Protein 6W40 (pdb70)

B-factor: mean 52.5, std 14.41, range [23.74, 114.79]

Radius of gyration: 18.13 Å; Cα contacts (8 Å, |Δi|>4): 468; chains: 2; bounding box: 36×57×41 Å

Nearest PDB structures (foldseek):
  6w40-assembly1_B  TM=1.009E+00  e=7.858E-23  synthetic construct
  6w3f-assembly2_B  TM=6.457E-01  e=1.496E-07  synthetic construct
  3hk4-assembly2_D  TM=7.860E-01  e=4.151E-06  Mesorhizobium loti
  2bng-assembly1_B  TM=7.488E-01  e=5.855E-06  Mycobacterium tuberculosis H37Rv
  2k54-assembly1_A  TM=7.647E-01  e=2.913E-05  Agrobacterium fabrum str. C58

Secondary structure (DSSP, 8-state):
-HHHHHHHHHHHHHHHHHTSS--GGGHHHHEEEEEEEEEEETTEEEEEESHHHHHHHHHHHHHHHTEEEEEEEEEEEETTEEEEEEEEEESSSSSTT--EEEEEEEEETTEEEEEEEEE-/-HHHHHHHHHHGGG-SSSTHHHHHHEEEEEEEEEEETTEEEEEESHHHHHHHHHHHHTT-EEEEEEEEEEEEETTEEEEEEEEEEEETTEEEEEEEEEEEEEETTEEEEEEEEE-

Structure (mmCIF, N/CA/C/O backbone):
data_6W40
#
_entry.id   6W40
#
_cell.length_a   37.532
_cell.length_b   73.742
_cell.length_c   86.063
_cell.angle_alpha   90.000
_cell.angle_beta   90.000
_cell.angle_gamma   90.000
#
_symmetry.space_group_name_H-M   'P 21 21 21'
#
loop_
_entity.id
_entity.type
_entity.pdbx_description
1 polymer 'DENOVO NTF2'
2 water water
#
loop_
_atom_site.group_PDB
_atom_site.id
_atom_site.type_symbol
_atom_site.label_atom_id
_atom_site.label_alt_id
_atom_site.label_comp_id
_atom_site.label_asym_id
_atom_site.label_entity_id
_atom_site.label_seq_id
_atom_site.pdbx_PDB_ins_code
_atom_site.Cartn_x
_atom_site.Cartn_y
_atom_site.Cartn_z
_atom_site.occupancy
_atom_site.B_iso_or_equiv
_atom_site.auth_seq_id
_atom_site.auth_comp_id
_atom_site.auth_asym_id
_atom_site.auth_atom_id
_atom_site.pdbx_PDB_model_num
ATOM 1 N N . GLY A 1 1 ? -31.39836 3.11312 -10.21512 1.000 61.69698 0 GLY A N 1
ATOM 2 C CA . GLY A 1 1 ? -32.39782 2.90082 -9.18554 1.000 66.94415 0 GLY A CA 1
ATOM 3 C C . GLY A 1 1 ? -32.12453 1.67605 -8.33849 1.000 64.84581 0 GLY A C 1
ATOM 4 O O . GLY A 1 1 ? -31.77211 1.78914 -7.16497 1.000 63.75543 0 GLY A O 1
ATOM 5 N N . ASP A 1 2 ? -32.29092 0.49607 -8.94097 0.750 65.49046 1 ASP A N 1
ATOM 6 C CA . ASP A 1 2 ? -32.05551 -0.75208 -8.22519 0.750 55.46694 1 ASP A CA 1
ATOM 7 C C . ASP A 1 2 ? -30.58306 -0.96663 -7.90321 0.750 58.65662 1 ASP A C 1
ATOM 8 O O . ASP A 1 2 ? -30.26819 -1.68635 -6.94948 0.750 55.76257 1 ASP A O 1
ATOM 13 N N . GLU A 1 3 ? -29.67840 -0.36067 -8.67347 1.000 60.81117 2 GLU A N 1
ATOM 14 C CA . GLU A 1 3 ? -28.25083 -0.56685 -8.45810 1.000 52.33492 2 GLU A CA 1
ATOM 15 C C . GLU A 1 3 ? -27.75724 0.17400 -7.22100 1.000 49.91770 2 GLU A C 1
ATOM 16 O O . GLU A 1 3 ? -27.12159 -0.42337 -6.34510 1.000 49.67098 2 GLU A O 1
ATOM 22 N N . GLU A 1 4 ? -28.03409 1.47823 -7.13411 1.000 60.02114 3 GLU A N 1
ATOM 23 C CA . GLU A 1 4 ? -27.53230 2.25678 -6.00622 1.000 53.88571 3 GLU A CA 1
ATOM 24 C C . GLU A 1 4 ? -28.14747 1.78583 -4.69585 1.000 44.72955 3 GLU A C 1
ATOM 25 O O . GLU A 1 4 ? -27.47308 1.76149 -3.66012 1.000 42.79349 3 GLU A O 1
ATOM 31 N N . GLU A 1 5 ? -29.42821 1.40885 -4.72195 1.000 54.15504 4 GLU A N 1
ATOM 32 C CA . GLU A 1 5 ? -30.07220 0.87335 -3.52640 1.000 48.17207 4 GLU A CA 1
ATOM 33 C C . GLU A 1 5 ? -29.33300 -0.35614 -3.01414 1.000 45.71441 4 GLU A C 1
ATOM 34 O O . GLU A 1 5 ? -29.05536 -0.47512 -1.81526 1.000 44.79258 4 GLU A O 1
ATOM 40 N N . LYS A 1 6 ? -28.99992 -1.28036 -3.91825 1.000 46.83184 5 LYS A N 1
ATOM 41 C CA . LYS A 1 6 ? -28.23181 -2.45993 -3.53432 1.000 49.59225 5 LYS A CA 1
ATOM 42 C C . LYS A 1 6 ? -26.88989 -2.07022 -2.92740 1.000 48.03696 5 LYS A C 1
ATOM 43 O O . LYS A 1 6 ? -26.42828 -2.69577 -1.96509 1.000 44.50198 5 LYS A O 1
ATOM 49 N N . HIS A 1 7 ? -26.25679 -1.02644 -3.46513 0.760 40.91150 6 HIS A N 1
ATOM 50 C CA . HIS A 1 7 ? -24.96055 -0.60851 -2.94492 0.760 47.93774 6 HIS A CA 1
ATOM 51 C C . HIS A 1 7 ? -25.09896 0.05860 -1.58258 0.760 44.81010 6 HIS A C 1
ATOM 52 O O . HIS A 1 7 ? -24.24766 -0.12869 -0.70535 0.760 34.62054 6 HIS A O 1
ATOM 59 N N . LEU A 1 8 ? -26.15801 0.84927 -1.39130 1.000 38.74157 7 LEU A N 1
ATOM 60 C CA . LEU A 1 8 ? -26.43268 1.41370 -0.07389 1.000 43.29954 7 LEU A CA 1
ATOM 61 C C . LEU A 1 8 ? -26.63260 0.31529 0.95950 1.000 45.31759 7 LEU A C 1
ATOM 62 O O . LEU A 1 8 ? -26.20266 0.44682 2.11185 1.000 47.43490 7 LEU A O 1
ATOM 67 N N . ARG A 1 9 ? -27.28856 -0.77654 0.56304 1.000 48.16741 8 ARG A N 1
ATOM 68 C CA . ARG A 1 9 ? -27.50864 -1.88594 1.48246 1.000 41.10735 8 ARG A CA 1
ATOM 69 C C . ARG A 1 9 ? -26.20165 -2.59212 1.81862 1.000 46.53404 8 ARG A C 1
ATOM 70 O O . ARG A 1 9 ? -25.96332 -2.94213 2.97955 1.000 46.88409 8 ARG A O 1
ATOM 78 N N . ASP A 1 10 ? -25.33942 -2.79932 0.81960 1.000 37.93439 9 ASP A N 1
ATOM 79 C CA . ASP A 1 10 ? -24.05126 -3.44212 1.06587 1.000 50.30540 9 ASP A CA 1
ATOM 80 C C . ASP A 1 10 ? -23.23644 -2.66774 2.09619 1.000 50.89887 9 ASP A C 1
ATOM 81 O O . ASP A 1 10 ? -22.70027 -3.25144 3.04471 1.000 48.75107 9 ASP A O 1
ATOM 86 N N . MET A 1 11 ? -23.14334 -1.34469 1.92966 1.000 45.91157 10 MET A N 1
ATOM 87 C CA . MET A 1 11 ? -22.36716 -0.52643 2.85844 1.000 50.90277 10 MET A CA 1
ATOM 88 C C . MET A 1 11 ? -22.91922 -0.61138 4.27591 1.000 45.03536 10 MET A C 1
ATOM 89 O O . MET A 1 11 ? -22.15302 -0.70062 5.24255 1.000 49.39572 10 MET A O 1
ATOM 94 N N . MET A 1 12 ? -24.24691 -0.58036 4.42166 1.000 43.86497 11 MET A N 1
ATOM 95 C CA . MET A 1 12 ? -24.84310 -0.68915 5.74943 1.000 50.53725 11 MET A CA 1
ATOM 96 C C . MET A 1 12 ? -24.53795 -2.03448 6.39563 1.000 55.91839 11 MET A C 1
ATOM 97 O O . MET A 1 12 ? -24.45079 -2.12497 7.62568 1.000 56.19181 11 MET A O 1
ATOM 102 N N . GLU A 1 13 ? -24.37386 -3.08815 5.59303 1.000 50.83938 12 GLU A N 1
ATOM 103 C CA . GLU A 1 13 ? -23.96849 -4.37299 6.15193 1.000 46.90356 12 GLU A CA 1
ATOM 104 C C . GLU A 1 13 ? -22.54315 -4.30538 6.68516 1.000 45.50703 12 GLU A C 1
ATOM 105 O O . GLU A 1 13 ? -22.26123 -4.77898 7.79080 1.000 44.42045 12 GLU A O 1
ATOM 111 N N . ILE A 1 14 ? -21.63300 -3.70310 5.91511 1.000 40.60874 13 ILE A N 1
ATOM 112 C CA . ILE A 1 14 ? -20.22318 -3.67675 6.29951 1.000 47.56390 13 ILE A CA 1
ATOM 113 C C . ILE A 1 14 ? -20.03743 -2.93257 7.61366 1.000 48.15725 13 ILE A C 1
ATOM 114 O O . ILE A 1 14 ? -19.28657 -3.37284 8.49314 1.000 53.10553 13 ILE A O 1
ATOM 119 N N . VAL A 1 15 ? -20.71484 -1.79306 7.76851 1.000 46.07286 14 VAL A N 1
ATOM 120 C CA . VAL A 1 15 ? -20.50457 -0.97307 8.95525 1.000 56.45740 14 VAL A CA 1
ATOM 121 C C . VAL A 1 15 ? -21.05999 -1.65940 10.19816 1.000 55.47134 14 VAL A C 1
ATOM 122 O O . VAL A 1 15 ? -20.49569 -1.52335 11.28992 1.000 58.33977 14 VAL A O 1
ATOM 126 N N . ILE A 1 16 ? -22.15076 -2.41867 10.06402 1.000 43.43752 15 ILE A N 1
ATOM 127 C CA . ILE A 1 16 ? -22.73446 -3.06627 11.23513 1.000 46.31113 15 ILE A CA 1
ATOM 128 C C . ILE A 1 16 ? -21.87058 -4.23619 11.68404 1.000 48.59530 15 ILE A C 1
ATOM 129 O O . ILE A 1 16 ? -21.59913 -4.40256 12.87940 1.000 50.47746 15 ILE A O 1
ATOM 134 N N . LYS A 1 17 ? -21.41226 -5.05498 10.73629 1.000 52.72394 16 LYS A N 1
ATOM 135 C CA . LYS A 1 17 ? -20.65688 -6.25307 11.08398 1.000 50.37001 16 LYS A CA 1
ATOM 136 C C . LYS A 1 17 ? -19.23443 -5.91815 11.51453 1.000 49.39815 16 LYS A C 1
ATOM 137 O O . LYS A 1 17 ? -18.78806 -6.33957 12.58709 1.000 50.96418 16 LYS A O 1
ATOM 143 N N . LEU A 1 18 ? -18.50935 -5.16139 10.69132 1.000 46.64120 17 LEU A N 1
ATOM 144 C CA . LEU A 1 18 ? -17.06644 -5.01920 10.83434 1.000 54.88013 17 LEU A CA 1
ATOM 145 C C . LEU A 1 18 ? -16.63487 -3.63163 11.29542 1.000 47.94491 17 LEU A C 1
ATOM 146 O O . LEU A 1 18 ? -15.43590 -3.33647 11.28728 1.000 65.99878 17 LEU A O 1
ATOM 151 N N . PHE A 1 19 ? -17.57307 -2.77618 11.69977 1.000 59.86052 18 PHE A N 1
ATOM 152 C CA . PHE A 1 19 ? -17.23539 -1.44360 12.18982 1.000 62.19268 18 PHE A CA 1
ATOM 153 C C . PHE A 1 19 ? -17.97840 -1.15040 13.48555 1.000 68.55525 18 PHE A C 1
ATOM 154 O O . PHE A 1 19 ? -17.39122 -1.22278 14.56989 1.000 71.21013 18 PHE A O 1
ATOM 162 N N . MET A 1 20 ? -19.25981 -0.79394 13.37170 1.000 62.81328 19 MET A N 1
ATOM 163 C CA . MET A 1 20 ? -20.10845 -0.50002 14.52083 1.000 64.57964 19 MET A CA 1
ATOM 164 C C . MET A 1 20 ? -19.97481 -1.59060 15.57443 1.000 66.95787 19 MET A C 1
ATOM 165 O O . MET A 1 20 ? -20.70533 -2.58741 15.53744 1.000 84.46345 19 MET A O 1
ATOM 170 N N . THR A 1 21 ? -19.05406 -1.37968 16.52497 1.000 75.60492 20 THR A N 1
ATOM 171 C CA . THR A 1 21 ? -18.53133 -2.39212 17.44266 1.000 87.41195 20 THR A CA 1
ATOM 172 C C . THR A 1 21 ? -18.58365 -3.78241 16.81755 1.000 83.92157 20 THR A C 1
ATOM 173 O O . THR A 1 21 ? -18.20105 -3.95813 15.65568 1.000 72.12238 20 THR A O 1
ATOM 177 N N . GLY A 1 22 ? -19.03620 -4.77675 17.57129 1.000 95.78439 21 GLY A N 1
ATOM 178 C CA . GLY A 1 22 ? -19.34517 -6.05314 16.96693 1.000 96.00439 21 GLY A CA 1
ATOM 179 C C . GLY A 1 22 ? -20.73000 -6.00047 16.36517 1.000 93.62439 21 GLY A C 1
ATOM 180 O O . GLY A 1 22 ? -20.90604 -6.18024 15.15610 1.000 94.83439 21 GLY A O 1
ATOM 181 N N . ASP A 1 23 ? -21.71745 -5.72006 17.21758 1.000 79.83720 22 ASP A N 1
ATOM 182 C CA . ASP A 1 23 ? -23.12623 -5.65995 16.82710 1.000 77.34032 22 ASP A CA 1
ATOM 183 C C . ASP A 1 23 ? -23.54857 -6.91034 16.06282 1.000 71.32353 22 ASP A C 1
ATOM 184 O O . ASP A 1 23 ? -24.44790 -6.86857 15.22030 1.000 61.56030 22 ASP A O 1
ATOM 189 N N . TRP A 1 24 ? -22.89132 -8.03522 16.35139 1.000 67.53874 23 TRP A N 1
ATOM 190 C CA . TRP A 1 24 ? -23.27944 -9.30867 15.76319 1.000 66.50437 23 TRP A CA 1
ATOM 191 C C . TRP A 1 24 ? -24.58563 -9.83557 16.33764 1.000 60.38173 23 TRP A C 1
ATOM 192 O O . TRP A 1 24 ? -25.12321 -10.81722 15.81388 1.000 66.55229 23 TRP A O 1
ATOM 203 N N . ASP A 1 25 ? -25.09999 -9.21341 17.40097 1.000 64.27151 24 ASP A N 1
ATOM 204 C CA . ASP A 1 25 ? -26.46444 -9.48948 17.83040 1.000 63.64628 24 ASP A CA 1
ATOM 205 C C . ASP A 1 25 ? -27.47116 -9.00177 16.79751 1.000 64.79740 24 ASP A C 1
ATOM 206 O O . ASP A 1 25 ? -28.56198 -9.57080 16.67628 1.000 64.76675 24 ASP A O 1
ATOM 211 N N . ALA A 1 26 ? -27.12072 -7.96040 16.04297 1.000 60.98050 25 ALA A N 1
ATOM 212 C CA . ALA A 1 26 ? -27.96744 -7.42980 14.98252 1.000 58.37009 25 ALA A CA 1
ATOM 213 C C . ALA A 1 26 ? -27.90127 -8.25420 13.70148 1.000 59.25630 25 ALA A C 1
ATOM 214 O O . ALA A 1 26 ? -28.47473 -7.84405 12.68655 1.000 61.12174 25 ALA A O 1
ATOM 216 N N . PHE A 1 27 ? -27.21350 -9.39869 13.72308 1.000 51.31894 26 PHE A N 1
ATOM 217 C CA . PHE A 1 27 ? -27.18275 -10.27759 12.56074 1.000 51.68899 26 PHE A CA 1
ATOM 218 C C . PHE A 1 27 ? -28.56035 -10.83423 12.22931 1.000 47.06628 26 PHE A C 1
ATOM 219 O O . PHE A 1 27 ? -28.81584 -11.17460 11.06916 1.000 43.36993 26 PHE A O 1
ATOM 227 N N . HIS A 1 28 ? -29.45306 -10.91907 13.21902 1.000 52.02190 27 HIS A N 1
ATOM 228 C CA . HIS A 1 28 ? -30.77368 -11.49440 12.98652 1.000 50.62350 27 HIS A CA 1
ATOM 229 C C . HIS A 1 28 ? -31.64171 -10.57110 12.14186 1.000 50.68458 27 HIS A C 1
ATOM 230 O O . HIS A 1 28 ? -32.42140 -11.03871 11.30358 1.000 55.24555 27 HIS A O 1
ATOM 237 N N . GLU A 1 29 ? -31.51912 -9.25817 12.34270 1.000 49.50011 28 GLU A N 1
ATOM 238 C CA . GLU A 1 29 ? -32.36124 -8.30995 11.62515 1.000 56.42685 28 GLU A CA 1
ATOM 239 C C . GLU A 1 29 ? -31.91768 -8.09877 10.18375 1.000 49.64260 28 GLU A C 1
ATOM 240 O O . GLU A 1 29 ? -32.70058 -7.58138 9.37968 1.000 54.09607 28 GLU A O 1
ATOM 246 N N . MET A 1 30 ? -30.69110 -8.48559 9.83749 1.000 53.16091 29 MET A N 1
ATOM 247 C CA . MET A 1 30 ? -30.17901 -8.32849 8.48391 1.000 51.48574 29 MET A CA 1
ATOM 248 C C . MET A 1 30 ? -30.07715 -9.64495 7.72939 1.000 47.46932 29 MET A C 1
ATOM 249 O O . MET A 1 30 ? -29.72555 -9.63867 6.54533 1.000 45.92627 29 MET A O 1
ATOM 254 N N . ALA A 1 31 ? -30.37732 -10.76786 8.37274 1.000 42.25249 30 ALA A N 1
ATOM 255 C CA . ALA A 1 31 ? -30.26728 -12.07286 7.73852 1.000 45.96536 30 ALA A CA 1
ATOM 256 C C . ALA A 1 31 ? -31.53485 -12.39352 6.95506 1.000 48.89865 30 ALA A C 1
ATOM 257 O O . ALA A 1 31 ? -32.64940 -12.19751 7.45245 1.000 49.80498 30 ALA A O 1
ATOM 259 N N . ASP A 1 32 ? -31.35541 -12.87745 5.72741 1.000 46.14008 31 ASP A N 1
ATOM 260 C CA . ASP A 1 32 ? -32.47053 -13.39071 4.95021 1.000 39.51924 31 ASP A CA 1
ATOM 261 C C . ASP A 1 32 ? -33.10533 -14.56723 5.69075 1.000 41.90535 31 ASP A C 1
ATOM 262 O O . ASP A 1 32 ? -32.40732 -15.33576 6.35899 1.000 42.97918 31 ASP A O 1
ATOM 267 N N . PRO A 1 33 ? -34.43061 -14.71441 5.61542 1.000 51.02291 32 PRO A N 1
ATOM 268 C CA . PRO A 1 33 ? -35.07760 -15.87524 6.25206 1.000 45.46883 32 PRO A CA 1
ATOM 269 C C . PRO A 1 33 ? -34.48822 -17.21076 5.82794 1.000 45.95553 32 PRO A C 1
ATOM 270 O O . PRO A 1 33 ? -34.50248 -18.16856 6.61309 1.000 44.40068 32 PRO A O 1
ATOM 274 N N . ASP A 1 34 ? -33.96409 -17.30098 4.60904 1.000 38.26916 33 ASP A N 1
ATOM 275 C CA . ASP A 1 34 ? -33.33778 -18.51092 4.09084 1.000 39.02136 33 ASP A CA 1
ATOM 276 C C . ASP A 1 34 ? -31.82694 -18.34022 3.96382 1.000 34.70996 33 ASP A C 1
ATOM 277 O O . ASP A 1 34 ? -31.21300 -18.80203 3.00073 1.000 42.31015 33 ASP A O 1
ATOM 282 N N . VAL A 1 35 ? -31.21275 -17.66868 4.93879 1.000 35.36042 34 VAL A N 1
ATOM 283 C CA . VA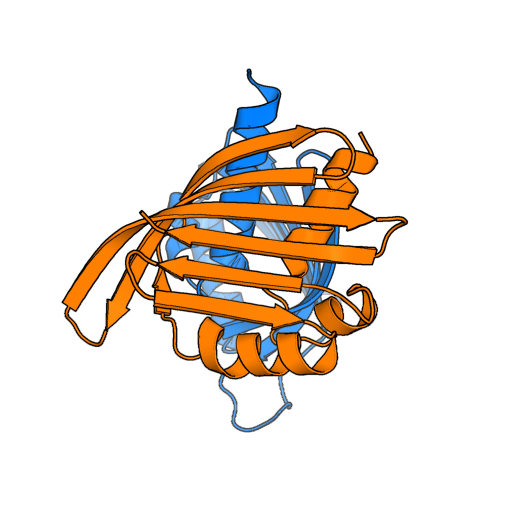L A 1 35 ? -29.77368 -17.44257 4.90462 1.000 38.00551 34 VAL A CA 1
ATOM 284 C C . VAL A 1 35 ? -29.03963 -18.76982 5.04874 1.000 41.44001 34 VAL A C 1
ATOM 285 O O . VAL A 1 35 ? -29.45043 -19.65199 5.81586 1.000 38.69535 34 VAL A O 1
ATOM 289 N N . LYS A 1 36 ? -27.95974 -18.92833 4.28939 1.000 37.98992 35 LYS A N 1
ATOM 290 C CA . LYS A 1 36 ? -27.10075 -20.09820 4.38260 1.000 34.85456 35 LYS A CA 1
ATOM 291 C C . LYS A 1 36 ? -25.82305 -19.75198 5.13452 1.000 40.62817 35 LYS A C 1
ATOM 292 O O . LYS A 1 36 ? -25.32611 -18.62490 5.06795 1.000 36.46166 35 LYS A O 1
ATOM 298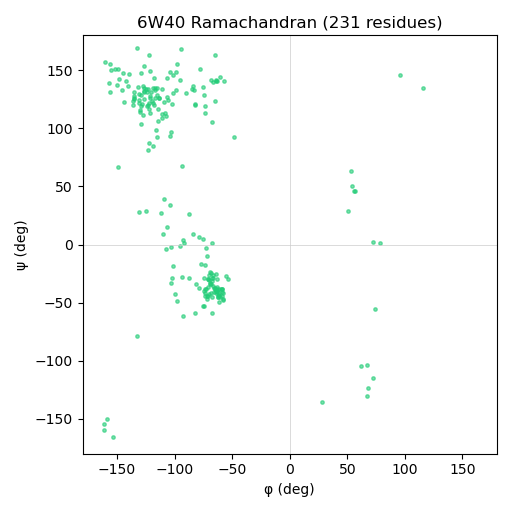 N N . PHE A 1 37 ? -25.28875 -20.74320 5.84407 1.000 31.65305 36 PHE A N 1
ATOM 299 C CA . PHE A 1 37 ? -24.10477 -20.56054 6.67407 1.000 31.45786 36 PHE A CA 1
ATOM 300 C C . PHE A 1 37 ? -23.26970 -21.82630 6.60486 1.000 42.72190 36 PHE A C 1
ATOM 301 O O . PHE A 1 37 ? -23.76166 -22.91102 6.93031 1.000 41.76581 36 PHE A O 1
ATOM 309 N N . GLN A 1 38 ? -22.01603 -21.69357 6.17985 1.000 41.84253 37 GLN A N 1
ATOM 310 C CA . GLN A 1 38 ? -21.08287 -22.81018 6.18600 1.000 40.91566 37 GLN A CA 1
ATOM 311 C C . GLN A 1 38 ? -19.79287 -22.38599 6.86897 1.000 40.97122 37 GLN A C 1
ATOM 312 O O . GLN A 1 38 ? -19.21755 -21.34562 6.53299 1.000 38.02681 37 GLN A O 1
ATOM 318 N N . VAL A 1 39 ? -19.35196 -23.19050 7.83274 1.000 40.71498 38 VAL A N 1
ATOM 319 C CA . VAL A 1 39 ? -18.14272 -22.93150 8.60338 1.000 38.27916 38 VAL A CA 1
ATOM 320 C C . VAL A 1 39 ? -17.09958 -23.96627 8.21209 1.000 37.51293 38 VAL A C 1
ATOM 321 O O . VAL A 1 39 ? -17.40192 -25.16318 8.13267 1.000 43.26708 38 VAL A O 1
ATOM 325 N N . ASP A 1 40 ? -15.87722 -23.50759 7.96781 1.000 39.29466 39 ASP A N 1
ATOM 326 C CA . ASP A 1 40 ? -14.75238 -24.37938 7.64046 1.000 35.11560 39 ASP A CA 1
ATOM 327 C C . ASP A 1 40 ? -13.72050 -24.23935 8.75229 1.000 35.68601 39 ASP A C 1
ATOM 328 O O . ASP A 1 40 ? -12.93650 -23.28564 8.76391 1.000 39.80698 39 ASP A O 1
ATOM 333 N N . VAL A 1 41 ? -13.72663 -25.18026 9.68657 1.000 43.14468 40 VAL A N 1
ATOM 334 C CA . VAL A 1 41 ? -12.76476 -25.20731 10.78623 1.000 47.73267 40 VAL A CA 1
ATOM 335 C C . VAL A 1 41 ? -11.92500 -26.46400 10.59573 1.000 45.99338 40 VAL A C 1
ATOM 336 O O . VAL A 1 41 ? -12.28024 -27.55025 11.06171 1.000 52.29809 40 VAL A O 1
ATOM 340 N N . GLY A 1 42 ? -10.80022 -26.32190 9.91132 1.000 54.44534 41 GLY A N 1
ATOM 341 C CA . GLY A 1 42 ? -9.94208 -27.46809 9.67003 1.000 46.80240 41 GLY A CA 1
ATOM 342 C C . GLY A 1 42 ? -10.61892 -28.44815 8.73467 1.000 49.98091 41 GLY A C 1
ATOM 343 O O . GLY A 1 42 ? -11.02014 -28.10115 7.61635 1.000 54.09116 41 GLY A O 1
ATOM 344 N N . ASP A 1 43 ? -10.76237 -29.69130 9.19023 1.000 52.78374 42 ASP A N 1
ATOM 345 C CA . ASP A 1 43 ? -11.42697 -30.73088 8.41826 1.000 53.09310 42 ASP A CA 1
ATOM 346 C C . ASP A 1 43 ? -12.89479 -30.89161 8.78635 1.000 56.02648 42 ASP A C 1
ATOM 347 O O . ASP A 1 43 ? -13.58010 -31.72999 8.19337 1.000 56.44023 42 ASP A O 1
ATOM 352 N N . LYS A 1 44 ? -13.38805 -30.11736 9.74870 1.000 58.32140 43 LYS A N 1
ATOM 353 C CA . LYS A 1 44 ? -14.80183 -30.10436 10.09487 1.000 53.68719 43 LYS A CA 1
ATOM 354 C C . LYS A 1 44 ? -15.50624 -29.04115 9.26251 1.000 49.97747 43 LYS A C 1
ATOM 355 O O . LYS A 1 44 ? -15.04954 -27.89532 9.19356 1.000 44.17391 43 LYS A O 1
ATOM 361 N N . HIS A 1 45 ? -16.61129 -29.42262 8.62700 1.000 53.44414 44 HIS A N 1
ATOM 362 C CA . HIS A 1 45 ? -17.35145 -28.52778 7.74605 1.000 52.06455 44 HIS A CA 1
ATOM 363 C C . HIS A 1 45 ? -18.82061 -28.55850 8.13617 1.000 47.45643 44 HIS A C 1
ATOM 364 O O . HIS A 1 45 ? -19.47359 -29.60149 8.02799 1.000 50.42889 44 HIS A O 1
ATOM 371 N N . ILE A 1 46 ? -19.33251 -27.41679 8.58847 1.000 35.95123 45 ILE A N 1
ATOM 372 C CA . ILE A 1 46 ? -20.69438 -27.28763 9.09081 1.000 35.34508 45 ILE A CA 1
ATOM 373 C C . ILE A 1 46 ? -21.52540 -26.54362 8.05544 1.000 40.87628 45 ILE A C 1
ATOM 374 O O . ILE A 1 46 ? -21.02912 -25.62581 7.39442 1.000 42.49129 45 ILE A O 1
ATOM 379 N N . HIS A 1 47 ? -22.78664 -26.94822 7.90608 1.000 55.91899 46 HIS A N 1
ATOM 380 C CA . HIS A 1 47 ? -23.71612 -26.30217 6.98330 1.000 46.47370 46 HIS A CA 1
ATOM 381 C C . HIS A 1 47 ? -25.05602 -26.12963 7.68026 1.000 41.07779 46 HIS A C 1
ATOM 382 O O . HIS A 1 47 ? -25.64268 -27.11057 8.14709 1.000 46.67836 46 HIS A O 1
ATOM 389 N N . ARG A 1 48 ? -25.53891 -24.89078 7.75111 1.000 38.01134 47 ARG A N 1
ATOM 390 C CA . ARG A 1 48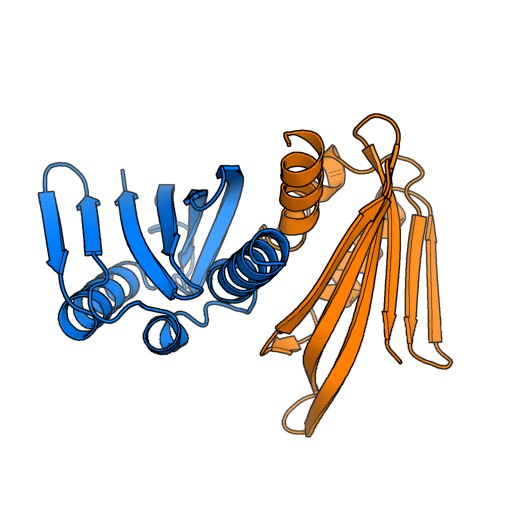 ? -26.82906 -24.59183 8.35348 1.000 29.32212 47 ARG A CA 1
ATOM 391 C C . ARG A 1 48 ? -27.67301 -23.79225 7.37266 1.000 33.90891 47 ARG A C 1
ATOM 392 O O . ARG A 1 48 ? -27.14629 -23.08513 6.50934 1.000 44.87000 47 ARG A O 1
ATOM 400 N N . HIS A 1 49 ? -28.99240 -23.90888 7.51790 1.000 45.88241 48 HIS A N 1
ATOM 401 C CA . HIS A 1 49 ? -29.93794 -23.18041 6.68495 1.000 41.11350 48 HIS A CA 1
ATOM 402 C C . HIS A 1 49 ? -31.09766 -22.68815 7.53971 1.000 39.48442 48 HIS A C 1
ATOM 403 O O . HIS A 1 49 ? -31.50666 -23.34908 8.49968 1.000 51.62586 48 H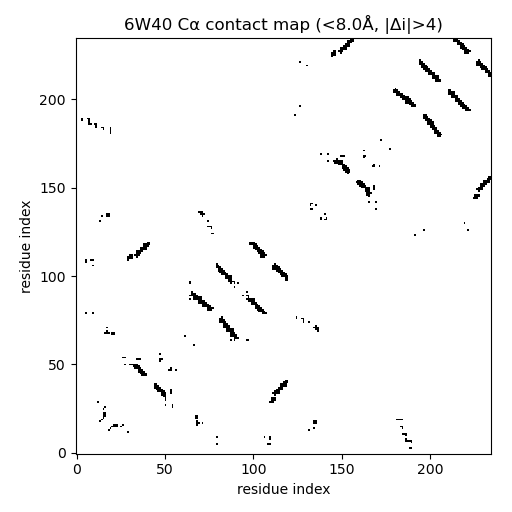IS A O 1
ATOM 410 N N . GLY A 1 50 ? -31.62906 -21.52095 7.17252 1.000 35.83687 49 GLY A N 1
ATOM 411 C CA . GLY A 1 50 ? -32.68640 -20.89284 7.94045 1.000 39.19020 49 GLY A CA 1
ATOM 412 C C . GLY A 1 50 ? -32.13954 -19.86413 8.91150 1.000 35.82213 49 GLY A C 1
ATOM 413 O O . GLY A 1 50 ? -31.04842 -20.04921 9.45668 1.000 42.74231 49 GLY A O 1
ATOM 414 N N . ARG A 1 51 ? -32.88099 -18.77709 9.14605 1.000 40.78585 50 ARG A N 1
ATOM 415 C CA . ARG A 1 51 ? -32.34779 -17.68967 9.96366 1.000 50.72510 50 ARG A CA 1
ATOM 416 C C . ARG A 1 51 ? -32.07975 -18.14413 11.39371 1.000 48.02340 50 ARG A C 1
ATOM 417 O O . ARG A 1 51 ? -31.08623 -17.73434 12.00436 1.000 43.15580 50 ARG A O 1
ATOM 425 N N . GLU A 1 52 ? -32.95056 -18.99394 11.94475 1.000 53.61253 51 GLU A N 1
ATOM 426 C CA . GLU A 1 52 ? -32.79836 -19.40858 13.33626 1.000 58.36294 51 GLU A CA 1
ATOM 427 C C . GLU A 1 52 ? -31.66349 -20.41153 13.50878 1.000 49.97644 51 GLU A C 1
ATOM 428 O O . GLU A 1 52 ? -30.91953 -20.34217 14.49362 1.000 39.15009 51 GLU A O 1
ATOM 434 N N . GLU A 1 53 ? -31.51579 -21.34871 12.56878 1.000 49.90387 52 GLU A N 1
ATOM 435 C CA . GLU A 1 53 ? -30.40040 -22.28839 12.63416 1.000 41.05853 52 GLU A CA 1
ATOM 436 C C . GLU A 1 53 ? -29.06430 -21.57198 12.48107 1.000 50.15689 52 GLU A C 1
ATOM 437 O O . GLU A 1 53 ? -28.07909 -21.92819 13.13882 1.000 45.86944 52 GLU A O 1
ATOM 443 N N . VAL A 1 54 ? -29.01273 -20.55832 11.61624 1.000 41.55051 53 VAL A N 1
ATOM 444 C CA . VAL A 1 54 ? -27.75702 -19.86306 11.35211 1.000 39.73960 53 VAL A CA 1
ATOM 445 C C . VAL A 1 54 ? -27.35605 -19.00794 12.54803 1.000 43.79811 53 VAL A C 1
ATOM 446 O O . VAL A 1 54 ? -26.19975 -19.02986 12.98643 1.000 48.63982 53 VAL A O 1
ATOM 450 N N . VAL A 1 55 ? -28.30505 -18.24309 13.09385 1.000 39.36593 54 VAL A N 1
ATOM 451 C CA . VAL A 1 55 ? -27.99090 -17.34354 14.20108 1.000 40.30073 54 VAL A CA 1
ATOM 452 C C . VAL A 1 55 ? -27.49963 -18.13005 15.40977 1.000 46.15093 54 VAL A C 1
ATOM 453 O O . VAL A 1 55 ? -26.51366 -17.75229 16.05383 1.000 47.55083 54 VAL A O 1
ATOM 457 N N . GLU A 1 56 ? -28.16478 -19.24293 15.72789 1.000 45.41875 55 GLU A N 1
ATOM 458 C CA . GLU A 1 56 ? -27.73391 -20.05784 16.85932 1.000 44.12962 55 GLU A CA 1
ATOM 459 C C . GLU A 1 56 ? -26.33457 -20.61890 16.63619 1.000 52.18510 55 GLU A C 1
ATOM 460 O O . GLU A 1 56 ? -25.51654 -20.65444 17.56366 1.000 52.37039 55 GLU A O 1
ATOM 466 N N . GLU A 1 57 ? -26.03595 -21.05283 15.40916 1.000 45.58324 56 GLU A N 1
ATOM 467 C CA . GLU A 1 57 ? -24.71647 -21.60963 15.12977 1.000 42.49262 56 GLU A CA 1
ATOM 468 C C . GLU A 1 57 ? -23.64880 -20.52330 15.12720 1.000 48.34639 56 GLU A C 1
ATOM 469 O O . GLU A 1 57 ? -22.56487 -20.70896 15.69295 1.000 39.72387 56 GLU A O 1
ATOM 475 N N . LEU A 1 58 ? -23.93682 -19.38309 14.49548 1.000 46.26867 57 LEU A N 1
ATOM 476 C CA . LEU A 1 58 ? -22.97389 -18.28704 14.46993 1.000 42.18623 57 LEU A CA 1
ATOM 477 C C . LEU A 1 58 ? -22.66662 -17.78923 15.87619 1.000 48.25768 57 LEU A C 1
ATOM 478 O O . LEU A 1 58 ? -21.51578 -17.46286 16.18923 1.000 48.55346 57 LEU A O 1
ATOM 483 N N . ILE A 1 59 ? -23.68336 -17.73157 16.73982 1.000 47.05624 58 ILE A N 1
ATOM 484 C CA . ILE A 1 59 ? -23.47393 -17.27827 18.11240 1.000 47.47902 58 ILE A CA 1
ATOM 485 C C . ILE A 1 59 ? -22.54638 -18.23122 18.85541 1.000 43.99711 58 ILE A C 1
ATOM 486 O O . ILE A 1 59 ? -21.66151 -17.80016 19.60527 1.000 48.22232 58 ILE A O 1
ATOM 491 N N . ARG A 1 60 ? -22.72521 -19.53977 18.65617 1.000 48.09204 59 ARG A N 1
ATOM 492 C CA . ARG A 1 60 ? -21.82427 -20.50248 19.28208 1.000 47.57641 59 ARG A CA 1
ATOM 493 C C . ARG A 1 60 ? -20.40296 -20.34726 18.75624 1.000 48.97439 59 ARG A C 1
ATOM 494 O O . ARG A 1 60 ? -19.43453 -20.46102 19.51741 1.000 46.88031 59 ARG A O 1
ATOM 502 N N . LEU A 1 61 ? -20.25959 -20.09033 17.45411 1.000 49.23506 60 LEU A N 1
ATOM 503 C CA . LEU A 1 61 ? -18.93644 -19.88411 16.87417 1.000 46.81312 60 LEU A CA 1
ATOM 504 C C . LEU A 1 61 ? -18.23684 -18.69461 17.51883 1.000 45.17742 60 LEU A C 1
ATOM 505 O O . LEU A 1 61 ? -17.05222 -18.76731 17.86518 1.000 41.39979 60 LEU A O 1
ATOM 510 N N . LEU A 1 62 ? -18.96227 -17.58749 17.69419 1.000 44.99897 61 LEU A N 1
ATOM 511 C CA . LEU A 1 62 ? -18.37485 -16.40550 18.31510 1.000 47.61956 61 LEU A CA 1
ATOM 512 C C . LEU A 1 62 ? -18.10421 -16.62255 19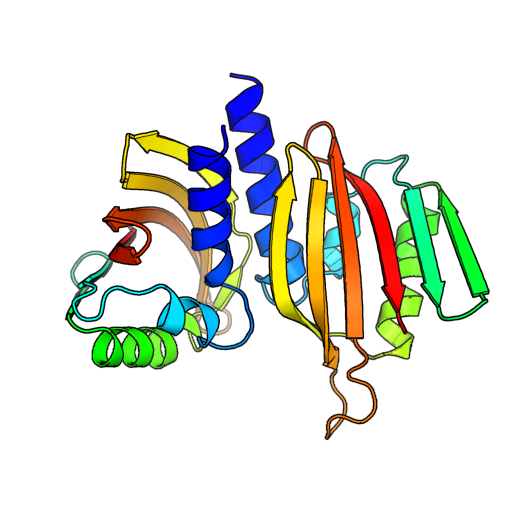.79898 1.000 48.97229 61 LEU A C 1
ATOM 513 O O . LEU A 1 62 ? -17.16907 -16.02949 20.34828 1.000 53.29055 61 LEU A O 1
ATOM 518 N N . GLU A 1 63 ? -18.90743 -17.46003 20.46247 0.950 51.32066 62 GLU A N 1
ATOM 519 C CA . GLU A 1 63 ? -18.67824 -17.74049 21.87628 0.950 49.15304 62 GLU A CA 1
ATOM 520 C C . GLU A 1 63 ? -17.39944 -18.53757 22.09295 0.950 48.42387 62 GLU A C 1
ATOM 521 O O . GLU A 1 63 ? -16.71935 -18.34911 23.10863 0.950 48.98290 62 GLU A O 1
ATOM 527 N N . HIS A 1 64 ? -17.05665 -19.42810 21.15790 1.000 49.31085 63 HIS A N 1
ATOM 528 C CA . HIS A 1 64 ? -15.87421 -20.26325 21.33693 1.000 41.82002 63 HIS A CA 1
ATOM 529 C C . HIS A 1 64 ? -14.58938 -19.45636 21.20926 1.000 40.91235 63 HIS A C 1
ATOM 530 O O . HIS A 1 64 ? -13.58117 -19.79747 21.83760 1.000 45.80764 63 HIS A O 1
ATOM 537 N N . TRP A 1 65 ? -14.60114 -18.39288 20.40984 1.000 41.55233 64 TRP A N 1
ATOM 538 C CA . TRP A 1 65 ? -13.44432 -17.52213 20.26076 1.000 48.73244 64 TRP A CA 1
ATOM 539 C C . TRP A 1 65 ? -13.58508 -16.21254 21.02482 1.000 45.18770 64 TRP A C 1
ATOM 540 O O . TRP A 1 65 ? -12.64493 -15.41197 21.02401 1.000 41.99820 64 TRP A O 1
ATOM 551 N N . ARG A 1 66 ? -14.72332 -15.98477 21.68354 1.000 44.67762 65 ARG A N 1
ATOM 552 C CA . ARG A 1 66 ? -14.98838 -14.74562 22.41779 1.000 47.03224 65 ARG A CA 1
ATOM 553 C C . ARG A 1 66 ? -14.79998 -13.52984 21.51329 1.000 47.79928 65 ARG A C 1
ATOM 554 O O . ARG A 1 66 ? -14.10998 -12.56625 21.85239 1.000 49.79419 65 ARG A O 1
ATOM 562 N N . VAL A 1 67 ? -15.43105 -13.58652 20.34139 1.000 48.04841 66 VAL A N 1
ATOM 563 C CA . VAL A 1 67 ? -15.20224 -12.58248 19.31059 1.000 53.98476 66 VAL A CA 1
ATOM 564 C C . VAL A 1 67 ? -15.90179 -11.28431 19.68480 1.000 54.01161 66 VAL A C 1
ATOM 565 O O . VAL A 1 67 ? -17.09541 -11.27223 20.01271 1.000 49.82768 66 VAL A O 1
ATOM 569 N N . ARG A 1 68 ? -15.15489 -10.18224 19.64144 1.000 60.66238 67 ARG A N 1
ATOM 570 C CA . ARG A 1 68 ? -15.71883 -8.84196 19.73234 1.000 64.31589 67 ARG A CA 1
ATOM 571 C C . ARG A 1 68 ? -15.88869 -8.20311 18.36007 1.000 64.58247 67 ARG A C 1
ATOM 572 O O . ARG A 1 68 ? -16.95830 -7.67356 18.05075 1.000 65.04341 67 ARG A O 1
ATOM 580 N N . ASN A 1 69 ? -14.85192 -8.24806 17.52906 1.000 65.02155 68 ASN A N 1
ATOM 581 C CA . ASN A 1 69 ? -14.92525 -7.75992 16.15851 1.000 68.42327 68 ASN A CA 1
ATOM 582 C C . ASN A 1 69 ? -13.88868 -8.51917 15.33506 1.000 66.43138 68 ASN A C 1
ATOM 583 O O . ASN A 1 69 ? -13.35529 -9.54413 15.77148 1.000 61.74339 68 ASN A O 1
ATOM 588 N N . ILE A 1 70 ? -13.59858 -8.01371 14.13817 1.000 67.46839 69 ILE A N 1
ATOM 589 C CA . ILE A 1 70 ? -12.67689 -8.65475 13.20682 1.000 47.35924 69 ILE A CA 1
ATOM 590 C C . ILE A 1 70 ? -11.63934 -7.62257 12.78705 1.000 57.43711 69 ILE A C 1
ATOM 591 O O . ILE A 1 70 ? -11.96614 -6.65943 12.08170 1.000 61.30389 69 ILE A O 1
ATOM 596 N N . ARG A 1 71 ? -10.39373 -7.81947 13.21579 1.000 53.76797 70 ARG A N 1
ATOM 597 C CA . ARG A 1 71 ? -9.28801 -6.97819 12.76730 1.000 58.50655 70 ARG A CA 1
ATOM 598 C C . ARG A 1 71 ? -9.04527 -7.23389 11.28516 1.000 61.56924 70 ARG A C 1
ATOM 599 O O . ARG A 1 71 ? -8.48584 -8.26816 10.90867 1.000 57.66546 70 ARG A O 1
ATOM 607 N N . ILE A 1 72 ? -9.45925 -6.29048 10.44642 1.000 62.19055 71 ILE A N 1
ATOM 608 C CA . ILE A 1 72 ? -9.51586 -6.50564 9.00489 1.000 54.02288 71 ILE A CA 1
ATOM 609 C C . ILE A 1 72 ? -8.14509 -6.26316 8.38950 1.000 54.04069 71 ILE A C 1
ATOM 610 O O . ILE A 1 72 ? -7.48917 -5.25468 8.67654 1.000 67.68003 71 ILE A O 1
ATOM 615 N N . HIS A 1 73 ? -7.71353 -7.18880 7.53248 1.000 48.63446 72 HIS A N 1
ATOM 616 C CA . HIS A 1 73 ? -6.48797 -7.04354 6.75657 1.000 52.54744 72 HIS A CA 1
ATOM 617 C C . HIS A 1 73 ? -6.74746 -6.59329 5.32501 1.000 51.15782 72 HIS A C 1
ATOM 618 O O . HIS A 1 73 ? -6.02209 -5.73659 4.81141 1.000 59.84650 72 HIS A O 1
ATOM 625 N N . ASP A 1 74 ? -7.76304 -7.15017 4.66695 1.000 42.20109 73 ASP A N 1
ATOM 626 C CA . ASP A 1 74 ? -8.11427 -6.73913 3.31459 1.000 45.22614 73 ASP A CA 1
ATOM 627 C C . ASP A 1 74 ? -9.58530 -7.04424 3.06773 1.000 51.38989 73 ASP A C 1
ATOM 628 O O . ASP A 1 74 ? -10.14343 -7.98344 3.64145 1.000 42.76310 73 ASP A O 1
ATOM 633 N N . ILE A 1 75 ? -10.20354 -6.23594 2.20859 1.000 47.57015 74 ILE A N 1
ATOM 634 C CA . ILE A 1 75 ? -11.61163 -6.37918 1.85523 1.000 37.86910 74 ILE A CA 1
ATOM 635 C C . ILE A 1 75 ? -11.76946 -6.11940 0.36474 1.000 40.70107 74 ILE A C 1
ATOM 636 O O . ILE A 1 75 ? -11.18399 -5.17697 -0.17849 1.000 55.57783 74 ILE A O 1
ATOM 641 N N . LYS A 1 76 ? -12.56046 -6.96032 -0.29616 1.000 40.11431 75 LYS A N 1
ATOM 642 C CA . LYS A 1 76 ? -12.89849 -6.78576 -1.70092 1.000 50.77547 75 LYS A CA 1
ATOM 643 C C . LYS A 1 76 ? -14.41094 -6.81213 -1.85309 1.000 48.20291 75 LYS A C 1
ATOM 644 O O . LYS A 1 76 ? -15.08119 -7.67551 -1.27788 1.000 43.87468 75 LYS A O 1
ATOM 650 N N . LEU A 1 77 ? -14.94292 -5.86629 -2.62113 1.000 42.52411 76 LEU A N 1
ATOM 651 C CA . LEU A 1 77 ? -16.37129 -5.78096 -2.90278 1.000 42.13154 76 LEU A CA 1
ATOM 652 C C . LEU A 1 77 ? -16.58906 -6.20050 -4.35055 1.000 41.55037 76 LEU A C 1
ATOM 653 O O . LEU A 1 77 ? -16.18821 -5.48789 -5.27647 1.000 50.50569 76 LEU A O 1
ATOM 658 N N . ILE A 1 78 ? -17.21772 -7.35743 -4.54269 1.000 38.93960 77 ILE A N 1
ATOM 659 C CA . ILE A 1 78 ? -17.41992 -7.91287 -5.87497 1.000 31.75538 77 ILE A CA 1
ATOM 660 C C . ILE A 1 78 ? -18.91253 -8.04328 -6.13475 1.000 43.08571 77 ILE A C 1
ATOM 661 O O . ILE A 1 78 ? -19.50089 -9.10935 -5.92136 1.000 43.44653 77 ILE A O 1
ATOM 666 N N . GLY A 1 79 ? -19.53395 -6.96034 -6.59135 1.000 47.61877 78 GLY A N 1
ATOM 667 C CA . GLY A 1 79 ? -20.95957 -6.96593 -6.84446 1.000 31.72612 78 GLY A CA 1
ATOM 668 C C . GLY A 1 79 ? -21.78039 -7.10081 -5.57934 1.000 46.47358 78 GLY A C 1
ATOM 669 O O . GLY A 1 79 ? -21.92975 -6.13712 -4.82163 1.000 51.49714 78 GLY A O 1
ATOM 670 N N . ASP A 1 80 ? -22.31554 -8.29871 -5.33796 1.000 43.53602 79 ASP A N 1
ATOM 671 C CA . ASP A 1 80 ? -23.14974 -8.56995 -4.17392 1.000 42.33706 79 ASP A CA 1
ATOM 672 C C . ASP A 1 80 ? -22.42830 -9.41375 -3.12950 1.000 36.96658 79 ASP A C 1
ATOM 673 O O . ASP A 1 80 ? -23.07088 -9.96320 -2.22924 1.000 42.25618 79 ASP A O 1
ATOM 678 N N . LYS A 1 81 ? -21.10706 -9.52622 -3.22995 1.000 37.21344 80 LYS A N 1
ATOM 679 C CA . LYS A 1 81 ? -20.31919 -10.38981 -2.36254 1.000 40.87086 80 LYS A CA 1
ATOM 680 C C . LYS A 1 81 ? -19.29324 -9.56252 -1.60483 1.000 33.69434 80 LYS A C 1
ATOM 681 O O . LYS A 1 81 ? -18.57211 -8.75763 -2.20321 1.000 35.69224 80 LYS A O 1
ATOM 687 N N . LEU A 1 82 ? -19.23113 -9.76501 -0.29411 1.000 31.21370 81 LEU A N 1
ATOM 688 C CA . LEU A 1 82 ? -18.18826 -9.19353 0.54432 1.000 30.87786 81 LEU A CA 1
ATOM 689 C C . LEU A 1 82 ? -17.15648 -10.26962 0.85073 1.000 41.04683 81 LEU A C 1
ATOM 690 O O . LEU A 1 82 ? -17.51612 -11.37896 1.25573 1.000 42.28640 81 LEU A O 1
ATOM 695 N N . VAL A 1 83 ? -15.88179 -9.94668 0.65300 1.000 37.30311 82 VAL A N 1
ATOM 696 C CA . VAL A 1 83 ? -14.78433 -10.85806 0.95641 1.000 39.57445 82 VAL A CA 1
ATOM 697 C C . VAL A 1 83 ? -13.85660 -10.15956 1.93793 1.000 39.58439 82 VAL A C 1
ATOM 698 O O . VAL A 1 83 ? -13.30469 -9.09651 1.62873 1.000 40.65357 82 VAL A O 1
ATOM 702 N N . VAL A 1 84 ? -13.68679 -10.75392 3.11632 1.000 37.19444 83 VAL A N 1
ATOM 703 C CA . VAL A 1 84 ? -12.87346 -10.18742 4.18484 1.000 34.64585 83 VAL A CA 1
ATOM 704 C C . VAL A 1 84 ? -11.80852 -11.20044 4.57714 1.000 41.17618 83 VAL A C 1
ATOM 705 O O . VAL A 1 84 ? -12.11305 -12.37938 4.78928 1.000 36.49345 83 VAL A O 1
ATOM 709 N N . GLU A 1 85 ? -10.56434 -10.74028 4.66628 1.000 47.64918 84 GLU A N 1
ATOM 710 C CA . GLU A 1 85 ? -9.47653 -11.49074 5.27703 1.000 42.40989 84 GLU A CA 1
ATOM 711 C C . GLU A 1 85 ? -8.99224 -10.70918 6.48665 1.000 42.02403 84 GLU A C 1
ATOM 712 O O . GLU A 1 85 ? -8.66347 -9.52413 6.36566 1.000 54.19838 84 GLU A O 1
ATOM 718 N N . GLY A 1 86 ? -8.96128 -11.35480 7.63961 1.000 39.90313 85 GLY A N 1
ATOM 719 C CA . GLY A 1 86 ? -8.60939 -10.67142 8.86848 1.000 45.12480 85 GLY A CA 1
ATOM 720 C C . GLY A 1 86 ? -8.17771 -11.58908 9.99384 1.000 52.44113 85 GLY A C 1
ATOM 721 O O . GLY A 1 86 ? -7.70071 -12.70304 9.76515 1.000 51.70279 85 GLY A O 1
ATOM 722 N N . ARG A 1 87 ? -8.35180 -11.10313 11.22288 0.960 54.42695 86 ARG A N 1
ATOM 723 C CA . ARG A 1 87 ? -7.89191 -11.78783 12.42204 0.960 58.42160 86 ARG A CA 1
ATOM 724 C C . ARG A 1 87 ? -8.85586 -11.45409 13.55213 0.960 61.29143 86 ARG A C 1
ATOM 725 O O . ARG A 1 87 ? -9.34299 -10.32356 13.63890 0.960 50.31847 86 ARG A O 1
ATOM 733 N N . TRP A 1 88 ? -9.13741 -12.43767 14.40644 1.000 59.02170 87 TRP A N 1
ATOM 734 C CA . TRP A 1 88 ? -10.14185 -12.24475 15.44576 1.000 50.93519 87 TRP A CA 1
ATOM 735 C C . TRP A 1 88 ? -9.72190 -11.15114 16.41919 1.000 50.52415 87 TRP A C 1
ATOM 736 O O . TRP A 1 88 ? -8.54828 -11.03210 16.78157 1.000 54.01341 87 TRP A O 1
ATOM 747 N N . GLU A 1 89 ? -10.69590 -10.34501 16.83640 1.000 60.04322 88 GLU A N 1
ATOM 748 C CA . GLU A 1 89 ? -10.52938 -9.40380 17.94234 1.000 57.25843 88 GLU A CA 1
ATOM 749 C C . GLU A 1 89 ? -11.25166 -10.01551 19.13726 1.000 46.71258 88 GLU A C 1
ATOM 750 O O . GLU A 1 89 ? -12.45669 -9.83853 19.31927 1.000 56.75026 88 GLU A O 1
ATOM 756 N N . THR A 1 90 ? -10.50614 -10.75282 19.95000 1.000 48.67406 89 THR A N 1
ATOM 757 C CA . THR A 1 90 ? -11.08980 -11.49342 21.05490 1.000 55.66767 89 THR A CA 1
ATOM 758 C C . THR A 1 90 ? -11.03208 -10.68067 22.34506 1.000 62.43715 89 THR A C 1
ATOM 759 O O . THR A 1 90 ? -10.36252 -9.64933 22.43783 1.000 60.11742 89 THR A O 1
ATOM 763 N N . SER A 1 91 ? -11.75513 -11.16303 23.35195 1.000 56.28545 90 SER A N 1
ATOM 764 C CA . SER A 1 91 ? -11.75938 -10.54867 24.67111 1.000 57.74804 90 SER A CA 1
ATOM 765 C C . SER A 1 91 ? -10.72745 -11.16075 25.60864 1.000 62.02580 90 SER A C 1
ATOM 766 O O . SER A 1 91 ? -10.67717 -10.77933 26.78281 1.000 67.73592 90 SER A O 1
ATOM 769 N N . TYR A 1 92 ? -9.91035 -12.09422 25.12299 1.000 60.79971 91 TYR A N 1
ATOM 770 C CA . TYR A 1 92 ? -8.86876 -12.68736 25.94783 1.000 63.14381 91 TYR A CA 1
ATOM 771 C C . TYR A 1 92 ? -7.82910 -11.63839 26.33432 1.000 64.06140 91 TYR A C 1
ATOM 772 O O . TYR A 1 92 ? -7.72807 -10.56717 25.72988 1.000 74.62511 91 TYR A O 1
ATOM 781 N N . GLY A 1 93 ? -7.04455 -11.96277 27.35829 1.000 65.15360 92 GLY A N 1
ATOM 782 C CA . GLY A 1 93 ? -6.00605 -11.07120 27.82728 1.000 64.36697 92 GLY A CA 1
ATOM 783 C C . GLY A 1 93 ? -4.76428 -11.00161 26.96971 1.000 68.34887 92 GLY A C 1
ATOM 784 O O . GLY A 1 93 ? -3.80385 -10.32500 27.34846 1.000 77.44637 92 GLY A O 1
ATOM 785 N N . ASP A 1 94 ? -4.75199 -11.67807 25.82254 1.000 60.00598 93 ASP A N 1
ATOM 786 C CA . ASP A 1 94 ? -3.57411 -11.67746 24.95798 1.000 57.39867 93 ASP A CA 1
ATOM 787 C C . ASP A 1 94 ? -4.01237 -12.06691 23.54438 1.000 69.92082 93 ASP A C 1
ATOM 788 O O . ASP A 1 94 ? -5.15358 -11.80412 23.15262 1.000 72.43436 93 ASP A O 1
ATOM 793 N N . LYS A 1 95 ? -3.11106 -12.70091 22.79114 0.900 66.20587 94 LYS A N 1
ATOM 794 C CA . LYS A 1 95 ? -3.35860 -13.07186 21.40233 0.900 68.41473 94 LYS A CA 1
ATOM 795 C C . LYS A 1 95 ? -3.45990 -14.58414 21.21297 0.900 63.79300 94 LYS A C 1
ATOM 796 O O . LYS A 1 95 ? -3.16977 -15.09722 20.13030 0.900 68.78505 94 LYS A O 1
ATOM 802 N N . SER A 1 96 ? -3.87579 -15.31142 22.25243 1.000 70.34651 95 SER A N 1
ATOM 803 C CA . SER A 1 96 ? -3.89965 -16.76923 22.17882 1.000 62.02657 95 SER A CA 1
ATOM 804 C C . SER A 1 96 ? -4.97009 -17.30175 21.23475 1.000 62.75592 95 SER A C 1
ATOM 805 O O . SER A 1 96 ? -4.81362 -18.41015 20.71102 1.000 57.84978 95 SER A O 1
ATOM 808 N N . HIS A 1 97 ? -6.05173 -16.55483 21.00898 1.000 55.05614 96 HIS A N 1
ATOM 809 C CA . HIS A 1 97 ? -7.15978 -17.05021 20.20038 1.000 55.47071 96 HIS A CA 1
ATOM 810 C C . HIS A 1 97 ? -7.48622 -16.10372 19.05187 1.000 60.12499 96 HIS A C 1
ATOM 811 O O . HIS A 1 97 ? -8.63291 -16.03829 18.60125 1.000 58.73089 96 HIS A O 1
ATOM 818 N N . ASP A 1 98 ? -6.49033 -15.36671 18.56410 1.000 53.45874 97 ASP A N 1
ATOM 819 C CA . ASP A 1 98 ? -6.67910 -14.47414 17.42093 1.000 58.35060 97 ASP A CA 1
ATOM 820 C C . ASP A 1 98 ? -6.29479 -15.21013 16.13669 1.000 66.89827 97 ASP A C 1
ATOM 821 O O . ASP A 1 98 ? -5.30855 -14.90285 15.47053 1.000 71.11818 97 ASP A O 1
ATOM 826 N N . GLU A 1 99 ? -7.09972 -16.20972 15.79521 1.000 54.42536 98 GLU A N 1
ATOM 827 C CA . GLU A 1 99 ? -6.81935 -17.00725 14.61093 1.000 58.38795 98 GLU A CA 1
ATOM 828 C C . GLU A 1 99 ? -7.23147 -16.26091 13.34697 1.000 56.24758 98 GLU A C 1
ATOM 829 O O . GLU A 1 99 ? -8.14849 -15.43447 13.35603 1.000 58.96045 98 GLU A O 1
ATOM 835 N N . ASP A 1 100 ? -6.52794 -16.55186 12.25526 1.000 45.94353 99 ASP A N 1
ATOM 836 C CA . ASP A 1 100 ? -6.84880 -15.94588 10.97104 1.000 49.43466 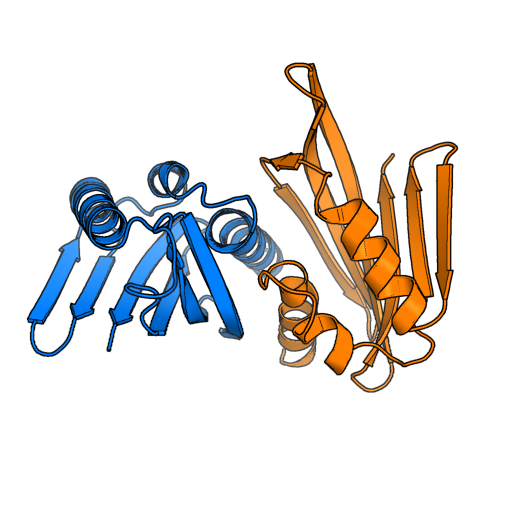99 ASP A CA 1
ATOM 837 C C . ASP A 1 100 ? -8.18432 -16.46906 10.45905 1.000 53.74498 99 ASP A C 1
ATOM 838 O O . ASP A 1 100 ? -8.50318 -17.65272 10.60264 1.000 56.32899 99 ASP A O 1
ATOM 843 N N . VAL A 1 101 ? -8.96569 -15.57946 9.85306 1.000 46.22143 100 VAL A N 1
ATOM 844 C CA . VAL A 1 101 ? -10.32049 -15.89812 9.42112 1.000 39.64801 100 VAL A CA 1
ATOM 845 C C . VAL A 1 101 ? -10.59245 -15.20957 8.09090 1.000 43.49230 100 VAL A C 1
ATOM 846 O O . VAL A 1 101 ? -10.16225 -14.07361 7.86305 1.000 41.89164 100 VAL A O 1
ATOM 850 N N . GLU A 1 102 ? -11.28606 -15.91430 7.20192 1.000 38.21426 101 GLU A N 1
ATOM 851 C CA . GLU A 1 102 ? -11.79943 -15.34803 5.96404 1.000 45.21325 101 GLU A CA 1
ATOM 852 C C . GLU A 1 102 ? -13.31750 -15.42106 6.00317 1.000 38.63384 101 GLU A C 1
ATOM 853 O O . GLU A 1 102 ? -13.88136 -16.46455 6.34796 1.000 31.20020 101 GLU A O 1
ATOM 859 N N . LEU A 1 103 ? -13.97693 -14.31701 5.66308 1.000 39.50308 102 LEU A N 1
ATOM 860 C CA . LEU A 1 103 ? -15.43078 -14.24857 5.70500 1.000 43.31118 102 LEU A CA 1
ATOM 861 C C . LEU A 1 103 ? -15.96042 -13.81366 4.34919 1.000 35.49181 102 LEU A C 1
ATOM 862 O O . LEU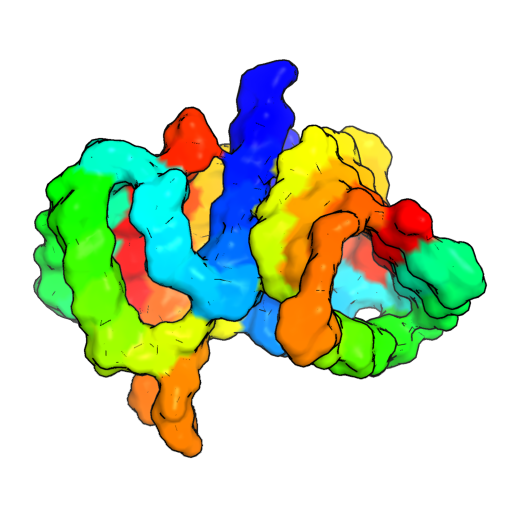 A 1 103 ? -15.44774 -12.86141 3.75264 1.000 39.52004 102 LEU A O 1
ATOM 867 N N . ILE A 1 104 ? -16.98479 -14.51203 3.86981 1.000 33.81674 103 ILE A N 1
ATOM 868 C CA . ILE A 1 104 ? -17.63719 -14.20191 2.60463 1.000 33.59396 103 ILE A CA 1
ATOM 869 C C . ILE A 1 104 ? -19.11762 -13.99480 2.88394 1.000 39.96262 103 ILE A C 1
ATOM 870 O O . ILE A 1 104 ? -19.79713 -14.90714 3.37118 1.000 33.41227 103 ILE A O 1
ATOM 875 N N . VAL A 1 105 ? -19.61252 -12.79751 2.58384 1.000 33.94492 104 VAL A N 1
ATOM 876 C CA . VAL A 1 105 ? -20.99226 -12.41544 2.85701 1.000 33.59250 104 VAL A CA 1
ATOM 877 C C . VAL A 1 105 ? -21.65528 -12.06061 1.53622 1.000 33.05374 104 VAL A C 1
ATOM 878 O O . VAL A 1 105 ? -21.17385 -11.18172 0.81043 1.000 37.81105 104 VAL A O 1
ATOM 882 N N . ILE A 1 106 ? -22.75814 -12.73692 1.22905 1.000 34.68164 105 ILE A N 1
ATOM 883 C CA . ILE A 1 106 ? -23.52874 -12.49564 0.01528 1.000 28.75870 105 ILE A CA 1
ATOM 884 C C . ILE A 1 106 ? -24.80051 -11.76045 0.40917 1.000 36.63119 105 ILE A C 1
ATOM 885 O O . ILE A 1 106 ? -25.56524 -12.23745 1.25722 1.000 32.72156 105 ILE A O 1
ATOM 890 N N . VAL A 1 107 ? -25.02702 -10.60204 -0.20287 1.000 35.30435 106 VAL A N 1
ATOM 891 C CA . VAL A 1 107 ? -26.17154 -9.75307 0.10589 1.000 35.04489 106 VAL A CA 1
ATOM 892 C C . VAL A 1 107 ? -27.13907 -9.81453 -1.06723 1.000 37.58630 106 VAL A C 1
ATOM 893 O O . VAL A 1 107 ? -26.76616 -9.51086 -2.20755 1.000 45.36219 106 VAL A O 1
ATOM 897 N N . VAL A 1 108 ? -28.37857 -10.21196 -0.78825 1.000 33.36313 107 VAL A N 1
ATOM 898 C CA . VAL A 1 108 ? -29.43001 -10.30914 -1.79426 1.000 33.09031 107 VAL A CA 1
ATOM 899 C C . VAL A 1 108 ? -30.64347 -9.54593 -1.28448 1.000 36.62807 107 VAL A C 1
ATOM 900 O O . VAL A 1 108 ? -31.18171 -9.87172 -0.21904 1.000 33.87331 107 VAL A O 1
ATOM 904 N N . ASP A 1 109 ? -31.06969 -8.53436 -2.04373 1.000 44.86269 108 ASP A N 1
ATOM 905 C CA . ASP A 1 109 ? -32.25488 -7.73495 -1.72424 1.000 48.68726 108 ASP A CA 1
ATOM 906 C C . ASP A 1 109 ? -32.15597 -7.13189 -0.32131 1.000 44.81562 108 ASP A C 1
ATOM 907 O O . ASP A 1 109 ? -33.09528 -7.18340 0.47608 1.000 45.19951 108 ASP A O 1
ATOM 912 N N . GLY A 1 110 ? -30.99120 -6.55925 -0.02095 1.000 44.64958 109 GLY A N 1
ATOM 913 C CA . GLY A 1 110 ? -30.76656 -5.89953 1.24750 1.000 34.26674 109 GLY A CA 1
ATOM 914 C C . GLY A 1 110 ? -30.62572 -6.80572 2.44784 1.000 32.16576 109 GLY A C 1
ATOM 915 O O . GLY A 1 110 ? -30.46553 -6.30000 3.56447 1.000 36.31743 109 GLY A O 1
ATOM 916 N N . LYS A 1 111 ? -30.67802 -8.12016 2.26589 1.000 44.24684 110 LYS A N 1
ATOM 917 C CA . LYS A 1 111 ? -30.54453 -9.06508 3.36147 1.000 43.64794 110 LYS A CA 1
ATOM 918 C C . LYS A 1 111 ? -29.37073 -9.99692 3.09995 1.000 41.65349 110 LYS A C 1
ATOM 919 O O . LYS A 1 111 ? -29.03514 -10.29545 1.94919 1.000 41.47307 110 LYS A O 1
ATOM 925 N N . ILE A 1 112 ? -28.74204 -10.44605 4.18309 1.000 42.63089 111 ILE A N 1
ATOM 926 C CA . ILE A 1 112 ? -27.62180 -11.37502 4.07893 1.000 37.62749 111 ILE A CA 1
ATOM 927 C C . ILE A 1 112 ? -28.18122 -12.74700 3.71479 1.000 38.27257 111 ILE A C 1
ATOM 928 O O . ILE A 1 112 ? -28.88928 -13.37008 4.51061 1.000 34.46411 111 ILE A O 1
ATOM 933 N N . LYS A 1 113 ? -27.86742 -13.21607 2.50664 1.000 37.50757 112 LYS A N 1
ATOM 934 C CA . LYS A 1 113 ? -28.36948 -14.49324 2.01650 1.000 28.51457 112 LYS A CA 1
ATOM 935 C C . LYS A 1 113 ? -27.41219 -15.64623 2.28290 1.000 35.72786 112 LYS A C 1
ATOM 936 O O . LYS A 1 113 ? -27.86038 -16.78901 2.43062 1.000 41.77987 112 LYS A O 1
ATOM 942 N N . LYS A 1 114 ? -26.10884 -15.38324 2.35664 1.000 35.45284 113 LYS A N 1
ATOM 943 C CA . LYS A 1 114 ? -25.14460 -16.44892 2.58794 1.000 42.19247 113 LYS A CA 1
ATOM 944 C C . LYS A 1 114 ? -23.93362 -15.90347 3.33088 1.000 37.33322 113 LYS A C 1
ATOM 945 O O . LYS A 1 114 ? -23.44369 -14.81401 3.02243 1.000 32.68169 113 LYS A O 1
ATOM 951 N N . VAL A 1 115 ? -23.46213 -16.66981 4.31284 1.000 36.76553 114 VAL A N 1
ATOM 952 C CA . VAL A 1 115 ? -22.24129 -16.36734 5.05014 1.000 36.77076 114 VAL A CA 1
ATOM 953 C C . VAL A 1 115 ? -21.34213 -17.59218 4.99678 1.000 30.35742 114 VAL A C 1
ATOM 954 O O . VAL A 1 115 ? -21.79866 -18.71242 5.25028 1.000 33.93126 114 VAL A O 1
ATOM 958 N N . ARG A 1 116 ? -20.07199 -17.38366 4.66310 1.000 32.85627 115 ARG A N 1
ATOM 959 C CA . ARG A 1 116 ? -19.06560 -18.43294 4.72851 1.000 32.86012 115 ARG A CA 1
ATOM 960 C C . ARG A 1 116 ? -17.93202 -17.96479 5.62564 1.000 34.91701 115 ARG A C 1
ATOM 961 O O . ARG A 1 116 ? -17.46760 -16.82725 5.50249 1.000 33.03289 115 ARG A O 1
ATOM 969 N N . ILE A 1 117 ? -17.49576 -18.83787 6.52831 1.000 36.63413 116 ILE A N 1
ATOM 970 C CA . ILE A 1 117 ? -16.43344 -18.52735 7.47446 1.000 33.20000 116 ILE A CA 1
ATOM 971 C C . ILE A 1 117 ? -15.41997 -19.66110 7.43624 1.000 41.40329 116 ILE A C 1
ATOM 972 O O . ILE A 1 117 ? -15.78081 -20.82886 7.62704 1.000 37.21077 116 ILE A O 1
ATOM 977 N N . ILE A 1 118 ? -14.15960 -19.31897 7.18324 1.000 36.45187 117 ILE A N 1
ATOM 978 C CA . ILE A 1 118 ? -13.07337 -20.28539 7.07923 1.000 46.47258 117 ILE A CA 1
ATOM 979 C C . ILE A 1 118 ? -12.01350 -19.90565 8.10185 1.000 44.58569 117 ILE A C 1
ATOM 980 O O . ILE A 1 118 ? -11.49087 -18.78436 8.07521 1.000 41.53250 117 ILE A O 1
ATOM 985 N N . ILE A 1 119 ? -11.70138 -20.83296 9.00213 1.000 33.34981 118 ILE A N 1
ATOM 986 C CA . ILE A 1 119 ? -10.72688 -20.61365 10.06203 1.000 47.22418 118 ILE A CA 1
ATOM 987 C C . ILE A 1 119 ? -9.63213 -21.66054 9.92996 1.000 48.06389 118 ILE A C 1
ATOM 988 O O . ILE A 1 119 ? -9.91799 -22.86287 9.89501 1.000 48.05450 118 ILE A O 1
ATOM 993 N N . ARG A 1 120 ? -8.38642 -21.20455 9.85262 1.000 58.42260 119 ARG A N 1
ATOM 994 C CA . ARG A 1 120 ? -7.24365 -22.10915 9.83362 1.000 70.18232 119 ARG A CA 1
ATOM 995 C C . ARG A 1 120 ? -6.40287 -21.92815 11.09249 1.000 79.63084 119 ARG A C 1
ATOM 996 O O . ARG A 1 120 ? -6.38749 -20.85244 11.69198 1.000 71.12229 119 ARG A O 1
ATOM 1005 N N . LYS B 1 6 ? -18.40597 0.20132 -11.97732 1.000 65.51621 5 LYS B N 1
ATOM 1006 C CA . LYS B 1 6 ? -17.34235 -0.66297 -12.47444 1.000 66.34583 5 LYS B CA 1
ATOM 1007 C C . LYS B 1 6 ? -16.24181 -0.82701 -11.43220 1.000 60.81876 5 LYS B C 1
ATOM 1008 O O . LYS B 1 6 ? -16.50784 -0.80197 -10.23114 1.000 58.89063 5 LYS B O 1
ATOM 1014 N N . HIS B 1 7 ? -15.00346 -1.00063 -11.90045 0.640 57.74413 6 HIS B N 1
ATOM 1015 C CA . HIS B 1 7 ? -13.87776 -1.12016 -10.98053 0.640 56.47995 6 HIS B CA 1
ATOM 1016 C C . HIS B 1 7 ? -13.67153 0.16901 -10.19515 0.640 59.49559 6 HIS B C 1
ATOM 1017 O O . HIS B 1 7 ? -13.38094 0.13110 -8.99402 0.640 62.36510 6 HIS B O 1
ATOM 1024 N N . LEU B 1 8 ? -13.82936 1.32101 -10.85508 1.000 51.57754 7 LEU B N 1
ATOM 1025 C CA . LEU B 1 8 ? -13.64187 2.59910 -10.17459 1.000 52.58176 7 LEU B CA 1
ATOM 1026 C C . LEU B 1 8 ? -14.59548 2.73923 -8.99572 1.000 53.26423 7 LEU B C 1
ATOM 1027 O O . LEU B 1 8 ? -14.19228 3.16878 -7.90868 1.000 43.31983 7 LEU B O 1
ATOM 1032 N N . ARG B 1 9 ? -15.86270 2.36949 -9.18869 1.000 43.40513 8 ARG B N 1
ATOM 1033 C CA . ARG B 1 9 ? -16.82917 2.44060 -8.09890 1.000 44.29346 8 ARG B CA 1
ATOM 1034 C C . ARG B 1 9 ? -16.42289 1.52892 -6.94825 1.000 59.27074 8 ARG B C 1
ATOM 1035 O O . ARG B 1 9 ? -16.38754 1.95286 -5.78753 1.000 49.83477 8 ARG B O 1
ATOM 1043 N N . ASP B 1 10 ? -16.10249 0.26905 -7.25491 1.000 62.48774 9 ASP B N 1
ATOM 1044 C CA . ASP B 1 10 ? -15.71959 -0.66976 -6.20556 1.000 54.55468 9 ASP B CA 1
ATOM 1045 C C . ASP B 1 10 ? -14.43493 -0.23391 -5.51297 1.000 50.41085 9 ASP B C 1
ATOM 1046 O O . ASP B 1 10 ? -14.31805 -0.34195 -4.28696 1.000 52.17942 9 ASP B O 1
ATOM 1051 N N . MET B 1 11 ? -13.46137 0.26642 -6.27869 1.000 47.95133 10 MET B N 1
ATOM 1052 C CA . MET B 1 11 ? -12.20383 0.70605 -5.68044 1.000 51.87372 10 MET B CA 1
ATOM 1053 C C . MET B 1 11 ? -12.43266 1.85821 -4.71031 1.000 51.26760 10 MET B C 1
ATOM 1054 O O . MET B 1 11 ? -11.89517 1.86268 -3.59746 1.000 57.76083 10 MET B O 1
ATOM 1059 N N . MET B 1 12 ? -13.23679 2.84487 -5.11373 1.000 49.49333 11 MET B N 1
ATOM 1060 C CA . MET B 1 12 ? -13.52760 3.96461 -4.22426 1.000 52.11875 11 MET B CA 1
ATOM 1061 C C . MET B 1 12 ? -14.27438 3.49903 -2.98097 1.000 57.37703 11 MET B C 1
ATOM 1062 O O . MET B 1 12 ? -14.04630 4.01384 -1.88003 1.000 55.24336 11 MET B O 1
ATOM 1067 N N . GLU B 1 13 ? -15.16497 2.51788 -3.13550 1.000 55.08008 12 GLU B N 1
ATOM 1068 C CA . GLU B 1 13 ? -15.90282 2.00391 -1.98698 1.000 53.00875 12 GLU B CA 1
ATOM 1069 C C . GLU B 1 13 ? -14.99551 1.20974 -1.05884 1.000 54.20620 12 GLU B C 1
ATOM 1070 O O . GLU B 1 13 ? -15.08017 1.34822 0.16743 1.000 54.47304 12 GLU B O 1
ATOM 1076 N N . ILE B 1 14 ? -14.12759 0.36675 -1.62441 1.000 53.61748 13 ILE B N 1
ATOM 1077 C CA . ILE B 1 14 ? -13.16754 -0.36621 -0.80543 1.000 55.37123 13 ILE B CA 1
ATOM 1078 C C . ILE B 1 14 ? -12.29499 0.60640 -0.02546 1.000 61.59570 13 ILE B C 1
ATOM 1079 O O . ILE B 1 14 ? -12.02132 0.39921 1.16217 1.000 66.65159 13 ILE B O 1
ATOM 1084 N N . VAL B 1 15 ? -11.88389 1.70321 -0.67068 1.000 54.49799 14 VAL B N 1
ATOM 1085 C CA . VAL B 1 15 ? -11.06244 2.71765 -0.01265 1.000 60.43424 14 VAL B CA 1
ATOM 1086 C C . VAL B 1 15 ? -11.76446 3.26253 1.22650 1.000 57.92862 14 VAL B C 1
ATOM 1087 O O . VAL B 1 15 ? -11.13901 3.45997 2.27603 1.000 54.20825 14 VAL B O 1
ATOM 1091 N N . ILE B 1 16 ? -13.07422 3.50238 1.13126 1.000 58.72461 15 ILE B N 1
ATOM 1092 C CA . ILE B 1 16 ? -13.81141 4.04970 2.26678 1.000 55.75241 15 ILE B CA 1
ATOM 1093 C C . ILE B 1 16 ? -13.85858 3.04621 3.40826 1.000 60.13312 15 ILE B C 1
ATOM 1094 O O . ILE B 1 16 ? -13.78651 3.41885 4.58549 1.000 60.29263 15 ILE B O 1
ATOM 1099 N N . LYS B 1 17 ? -13.96367 1.75956 3.08330 1.000 61.50229 16 LYS B N 1
ATOM 1100 C CA . LYS B 1 17 ? -14.06005 0.73243 4.11082 1.000 67.40183 16 LYS B CA 1
ATOM 1101 C C . LYS B 1 17 ? -12.77887 0.57108 4.91879 1.000 69.23251 16 LYS B C 1
ATOM 1102 O O . LYS B 1 17 ? -12.74038 -0.28214 5.81157 1.000 78.90177 16 LYS B O 1
ATOM 1108 N N . LEU B 1 18 ? -11.73995 1.35658 4.64200 1.000 71.20301 17 LEU B N 1
ATOM 1109 C CA . LEU B 1 18 ? -10.58176 1.41796 5.52176 1.000 70.91015 17 LEU B CA 1
ATOM 1110 C C . LEU B 1 18 ? -10.77913 2.39592 6.67693 1.000 81.22246 17 LEU B C 1
ATOM 1111 O O . LEU B 1 18 ? -9.81920 2.69036 7.39719 1.000 83.62989 17 LEU B O 1
ATOM 1116 N N . PHE B 1 19 ? -12.00040 2.90720 6.85593 1.000 75.90453 18 PHE B N 1
ATOM 1117 C CA . PHE B 1 19 ? -12.42135 3.55934 8.09138 1.000 67.43391 18 PHE B CA 1
ATOM 1118 C C . PHE B 1 19 ? -12.63959 2.56949 9.22483 1.000 70.26275 18 PHE B C 1
ATOM 1119 O O . PHE B 1 19 ? -12.95004 2.99055 10.34547 1.000 62.08774 18 PHE B O 1
ATOM 1127 N N . MET B 1 20 ? -12.49288 1.26884 8.95822 1.000 66.06656 19 MET B N 1
ATOM 1128 C CA . MET B 1 20 ? -12.92069 0.21125 9.85980 1.000 73.05232 19 MET B CA 1
ATOM 1129 C C . MET B 1 20 ? -11.98958 -0.99299 9.69181 1.000 73.84782 19 MET B C 1
ATOM 1130 O O . MET B 1 20 ? -12.36938 -2.06205 9.21920 1.000 70.88031 19 MET B O 1
ATOM 1135 N N . THR B 1 21 ? -10.72781 -0.82106 10.09056 1.000 69.68448 20 THR B N 1
ATOM 1136 C CA . THR B 1 21 ? -9.74845 -1.90231 10.05957 1.000 67.24439 20 THR B CA 1
ATOM 1137 C C . THR B 1 21 ? -9.00575 -2.00783 11.38492 1.000 70.72768 20 THR B C 1
ATOM 1138 O O . THR B 1 21 ? -7.85588 -2.45354 11.42580 1.000 70.92157 20 THR B O 1
ATOM 1142 N N . GLY B 1 22 ? -9.64549 -1.59513 12.47537 1.000 65.62875 21 GLY B N 1
ATOM 1143 C CA . GLY B 1 22 ? -9.02000 -1.64852 13.78105 1.000 74.11343 21 GLY B CA 1
ATOM 1144 C C . GLY B 1 22 ? -7.96710 -0.57837 13.97804 1.000 78.75227 21 GLY B C 1
ATOM 1145 O O . GLY B 1 22 ? -8.03801 0.20489 14.92961 1.000 85.81770 21 GLY B O 1
ATOM 1146 N N . ASP B 1 23 ? -6.98531 -0.53388 13.08227 1.000 78.51813 22 ASP B N 1
ATOM 1147 C CA . ASP B 1 23 ? -5.89953 0.42901 13.14919 1.000 84.85401 22 ASP B CA 1
ATOM 1148 C C . ASP B 1 23 ? -5.85691 1.24647 11.86406 1.000 83.59474 22 ASP B C 1
ATOM 1149 O O . ASP B 1 23 ? -6.44608 0.87408 10.84521 1.000 80.50816 22 ASP B O 1
ATOM 1154 N N . TRP B 1 24 ? -5.14932 2.37779 11.92306 1.000 85.08040 23 TRP B N 1
ATOM 1155 C CA . TRP B 1 24 ? -5.01242 3.27476 10.78116 1.000 75.86844 23 TRP B CA 1
ATOM 1156 C C . TRP B 1 24 ? -3.84666 2.89964 9.87380 1.000 77.97850 23 TRP B C 1
ATOM 1157 O O . TRP B 1 24 ? -3.29609 3.77017 9.18603 1.000 80.35589 23 TRP B O 1
ATOM 1168 N N . ASP B 1 25 ? -3.45428 1.62356 9.85283 0.850 79.90033 24 ASP B N 1
ATOM 1169 C CA . ASP B 1 25 ? -2.37374 1.19706 8.97065 0.850 68.66880 24 ASP B CA 1
ATOM 1170 C C . ASP B 1 25 ? -2.80538 1.19697 7.51058 0.850 62.89092 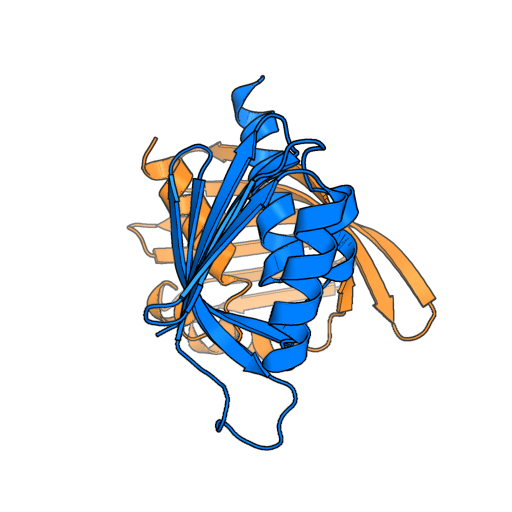24 ASP B C 1
ATOM 1171 O O . ASP B 1 25 ? -1.97329 1.40337 6.61966 0.850 59.69564 24 ASP B O 1
ATOM 1176 N N . ALA B 1 26 ? -4.09248 0.96913 7.24485 1.000 59.10885 25 ALA B N 1
ATOM 1177 C CA . ALA B 1 26 ? -4.56837 0.92428 5.86840 1.000 61.74395 25 ALA B CA 1
ATOM 1178 C C . ALA B 1 26 ? -4.81373 2.31769 5.30329 1.000 73.54793 25 ALA B C 1
ATOM 1179 O O . ALA B 1 26 ? -4.59285 2.54478 4.10847 1.000 60.11060 25 ALA B O 1
ATOM 1181 N N . PHE B 1 27 ? -5.26307 3.25966 6.13669 1.000 74.94845 26 PHE B N 1
ATOM 1182 C CA . PHE B 1 27 ? -5.40744 4.63578 5.67446 1.000 66.77255 26 PHE B CA 1
ATOM 1183 C C . PHE B 1 27 ? -4.05293 5.28278 5.42134 1.000 60.81915 26 PHE B C 1
ATOM 1184 O O . PHE B 1 27 ? -3.92100 6.10264 4.50513 1.000 58.99731 26 PHE B O 1
ATOM 1192 N N . HIS B 1 28 ? -3.04206 4.92582 6.21788 1.000 68.66451 27 HIS B N 1
ATOM 1193 C CA . HIS B 1 28 ? -1.72629 5.54115 6.08074 1.000 62.82150 27 HIS B CA 1
ATOM 1194 C C . HIS B 1 28 ? -1.08164 5.18007 4.74870 1.000 62.02925 27 HIS B C 1
ATOM 1195 O O . HIS B 1 28 ? -0.47609 6.03640 4.09306 1.000 58.66480 27 HIS B O 1
ATOM 1202 N N . GLU B 1 29 ? -1.20969 3.92025 4.32618 0.760 59.77376 28 GLU B N 1
ATOM 1203 C CA . GLU B 1 29 ? -0.59703 3.49151 3.07498 0.760 53.22133 28 GLU B CA 1
ATOM 1204 C C . GLU B 1 29 ? -1.33506 4.02417 1.85408 0.760 54.68084 28 GLU B C 1
ATOM 1205 O O . GLU B 1 29 ? -0.76575 4.03222 0.75759 0.760 43.81087 28 GLU B O 1
ATOM 1211 N N . MET B 1 30 ? -2.58087 4.47215 2.01558 1.000 64.15182 29 MET B N 1
ATOM 1212 C CA . MET B 1 30 ? -3.36123 4.98703 0.89847 1.000 60.42455 29 MET B CA 1
ATOM 1213 C C . MET B 1 30 ? -3.42273 6.50427 0.84621 1.000 42.49948 29 MET B C 1
ATOM 1214 O O . MET B 1 30 ? -3.75563 7.05609 -0.20722 1.000 34.15424 29 MET B O 1
ATOM 1219 N N . ALA B 1 31 ? -3.13312 7.18611 1.94762 1.000 41.10543 30 ALA B N 1
ATOM 1220 C CA . ALA B 1 31 ? -3.26621 8.63239 1.98971 1.000 35.81735 30 ALA B CA 1
ATOM 1221 C C . ALA B 1 31 ? -2.11990 9.30391 1.24729 1.000 44.81268 30 ALA B C 1
ATOM 1222 O O . ALA B 1 31 ? -0.95561 8.91767 1.38889 1.000 49.23309 30 ALA B O 1
ATOM 1224 N N . ASP B 1 32 ? -2.46266 10.29943 0.43668 1.000 47.54693 31 ASP B N 1
ATOM 1225 C CA . ASP B 1 32 ? -1.45322 11.19827 -0.09735 1.000 37.05934 31 ASP B CA 1
ATOM 1226 C C . ASP B 1 32 ? -0.70572 11.84521 1.06586 1.000 36.04945 31 ASP B C 1
ATOM 1227 O O . ASP B 1 32 ? -1.31907 12.16640 2.09026 1.000 38.42604 31 ASP B O 1
ATOM 1232 N N . PRO B 1 33 ? 0.61432 12.02170 0.96227 1.000 43.06282 32 PRO B N 1
ATOM 1233 C CA . PRO B 1 33 ? 1.34781 12.66750 2.06452 1.000 40.52679 32 PRO B CA 1
ATOM 1234 C C . PRO B 1 33 ? 0.80149 14.03604 2.42756 1.000 38.23511 32 PRO B C 1
ATOM 1235 O O . PRO B 1 33 ? 0.93189 14.46189 3.58175 1.000 47.31362 32 PRO B O 1
ATOM 1239 N N . ASP B 1 34 ? 0.17811 14.73283 1.47792 1.000 36.12520 33 ASP B N 1
ATOM 1240 C CA . ASP B 1 34 ? -0.45432 16.02141 1.72385 1.000 40.04177 33 ASP B CA 1
ATOM 1241 C C . ASP B 1 34 ? -1.97284 15.91053 1.80594 1.000 46.05419 33 ASP B C 1
ATOM 1242 O O . ASP B 1 34 ? -2.68586 16.82774 1.38510 1.000 47.81440 33 ASP B O 1
ATOM 1247 N N . VAL B 1 35 ? -2.48228 14.79634 2.33700 1.000 29.57167 34 VAL B N 1
ATOM 1248 C CA . VAL B 1 35 ? -3.92378 14.60924 2.42270 1.000 40.60711 34 VAL B CA 1
ATOM 1249 C C . VAL B 1 35 ? -4.52454 15.65552 3.35188 1.000 31.48443 34 VAL B C 1
ATOM 1250 O O . VAL B 1 35 ? -3.94048 16.01756 4.38205 1.000 32.85663 34 VAL B O 1
ATOM 1254 N N . LYS B 1 36 ? -5.68829 16.16887 2.97106 1.000 31.89284 35 LYS B N 1
ATOM 1255 C CA . LYS B 1 36 ? -6.43478 17.11407 3.78487 1.000 36.50740 35 LYS B CA 1
ATOM 1256 C C . LYS B 1 36 ? -7.56841 16.39161 4.50175 1.000 34.93881 35 LYS B C 1
ATOM 1257 O O . LYS B 1 36 ? -8.15016 15.43894 3.97696 1.000 27.81279 35 LYS B O 1
ATOM 1263 N N . PHE B 1 37 ? -7.87459 16.85059 5.71306 1.000 35.47926 36 PHE B N 1
ATOM 1264 C CA . PHE B 1 37 ? -8.96010 16.28179 6.50322 1.000 33.71918 36 PHE B CA 1
ATOM 1265 C C . PHE B 1 37 ? -9.76540 17.41840 7.11082 1.000 32.25874 36 PHE B C 1
ATOM 1266 O O . PHE B 1 37 ? -9.20390 18.28398 7.78900 1.000 33.87045 36 PHE B O 1
ATOM 1274 N N . GLN B 1 38 ? -11.07309 17.41938 6.86195 1.000 26.90556 37 GLN B N 1
ATOM 1275 C CA . GLN B 1 38 ? -11.96903 18.44393 7.37670 1.000 34.11507 37 GLN B CA 1
ATOM 1276 C C . GLN B 1 38 ? -13.13552 17.79523 8.10503 1.000 42.52344 37 GLN B C 1
ATOM 1277 O O . GLN B 1 38 ? -13.70592 16.80910 7.62893 1.000 38.67790 37 GLN B O 1
ATOM 1283 N N . VAL B 1 39 ? -13.48305 18.35501 9.26209 1.000 36.46742 38 VAL B N 1
ATOM 1284 C CA . VAL B 1 39 ? -14.66430 17.95936 10.02232 1.000 36.69343 38 VAL B CA 1
ATOM 1285 C C . VAL B 1 39 ? -15.41986 19.23492 10.36510 1.000 40.86972 38 VAL B C 1
ATOM 1286 O O . VAL B 1 39 ? -14.91821 20.07120 11.12657 1.000 37.65798 38 VAL B O 1
ATOM 1290 N N . ASP B 1 40 ? -16.62051 19.38609 9.81123 1.000 38.19017 39 ASP B N 1
ATOM 1291 C CA . ASP B 1 40 ? -17.43731 20.58071 9.99766 1.000 36.81439 39 ASP B CA 1
ATOM 1292 C C . ASP B 1 40 ? -18.68939 20.19328 10.77481 1.000 41.94719 39 ASP B C 1
ATOM 1293 O O . ASP B 1 40 ? -19.59335 19.55316 10.22745 1.000 43.37937 39 ASP B O 1
ATOM 1298 N N . VAL B 1 41 ? -18.73823 20.57720 12.04482 1.000 43.38214 40 VAL B N 1
ATOM 1299 C CA . VAL B 1 41 ? -19.87176 20.28572 12.92146 1.000 36.41297 40 VAL B CA 1
ATOM 1300 C C . VAL B 1 41 ? -20.38238 21.62881 13.42992 1.000 44.22424 40 VAL B C 1
ATOM 1301 O O . VAL B 1 41 ? -19.97203 22.11112 14.48986 1.000 49.03608 40 VAL B O 1
ATOM 1305 N N . GLY B 1 42 ? -21.28666 22.24396 12.67144 1.000 50.90158 41 GLY B N 1
ATOM 1306 C CA . GLY B 1 42 ? -21.84948 23.52543 13.04828 1.000 47.46145 41 GLY B CA 1
ATOM 1307 C C . GLY B 1 42 ? -20.81889 24.63084 13.14250 1.000 54.00785 41 GLY B C 1
ATOM 1308 O O . GLY B 1 42 ? -20.34596 25.13799 12.12106 1.000 61.37746 41 GLY B O 1
ATOM 1309 N N . ASP B 1 43 ? -20.46243 25.01211 14.36921 1.000 60.30272 42 ASP B N 1
ATOM 1310 C CA . ASP B 1 43 ? -19.46458 26.05186 14.58824 1.000 65.34784 42 ASP B CA 1
ATOM 1311 C C . ASP B 1 43 ? -18.04241 25.51159 14.61527 1.000 51.73512 42 ASP B C 1
ATOM 1312 O O . ASP B 1 43 ? -17.10677 26.23833 14.26177 1.000 63.29019 42 ASP B O 1
ATOM 1317 N N . LYS B 1 44 ? -17.85513 24.26052 15.02736 1.000 52.70242 43 LYS B N 1
ATOM 1318 C CA . LYS B 1 44 ? -16.52096 23.68354 15.13475 1.000 58.20725 43 LYS B CA 1
ATOM 1319 C C . LYS B 1 44 ? -16.06543 23.18063 13.77009 1.000 57.10005 43 LYS B C 1
ATOM 1320 O O . LYS B 1 44 ? -16.71238 22.31356 13.17285 1.000 56.40645 43 LYS B O 1
ATOM 1326 N N . HIS B 1 45 ? -14.95240 23.72228 13.28016 1.000 52.20428 44 HIS B N 1
ATOM 1327 C CA . HIS B 1 45 ? -14.36513 23.32352 12.00498 1.000 44.49752 44 HIS B CA 1
ATOM 1328 C C . HIS B 1 45 ? -12.94730 22.83563 12.26282 1.000 41.27075 44 HIS B C 1
ATOM 1329 O O . HIS B 1 45 ? -12.07765 23.62109 12.65403 1.000 50.04006 44 HIS B O 1
ATOM 1336 N N . ILE B 1 46 ? -12.71585 21.54554 12.04467 1.000 48.15114 45 ILE B N 1
ATOM 1337 C CA . ILE B 1 46 ? -11.39857 20.94157 12.20013 1.000 41.31112 45 ILE B CA 1
ATOM 1338 C C . ILE B 1 46 ? -10.75690 20.83214 10.82484 1.000 43.98969 45 ILE B C 1
ATOM 1339 O O . ILE B 1 46 ? -11.39799 20.38545 9.86527 1.000 42.52958 45 ILE B O 1
ATOM 1344 N N . HIS B 1 47 ? -9.49602 21.24796 10.72464 1.000 47.07230 46 HIS B N 1
ATOM 1345 C CA . HIS B 1 47 ? -8.76168 21.22265 9.46476 1.000 50.01511 46 HIS B CA 1
ATOM 1346 C C . HIS B 1 47 ? -7.36579 20.68124 9.72585 1.000 48.29790 46 HIS B C 1
ATOM 1347 O O . HIS B 1 47 ? -6.61386 21.25884 10.51645 1.000 53.25444 46 HIS B O 1
ATOM 1354 N N . ARG B 1 48 ? -7.02218 19.57765 9.06555 1.000 42.22977 47 ARG B N 1
ATOM 1355 C CA . ARG B 1 48 ? -5.71331 18.95311 9.20286 1.000 37.04234 47 ARG B CA 1
ATOM 1356 C C . ARG B 1 48 ? -5.16239 18.64953 7.81832 1.000 39.12499 47 ARG B C 1
ATOM 1357 O O . ARG B 1 48 ? -5.89067 18.15280 6.95290 1.000 35.82625 47 ARG B O 1
ATOM 1365 N N . HIS B 1 49 ? -3.88158 18.95044 7.61159 1.000 34.69633 48 HIS B N 1
ATOM 1366 C CA . HIS B 1 49 ? -3.21315 18.71797 6.33829 1.000 29.45251 48 HIS B CA 1
ATOM 1367 C C . HIS B 1 49 ? -1.89824 17.99784 6.58947 1.000 42.23686 48 HIS B C 1
ATOM 1368 O O . HIS B 1 49 ? -1.09385 18.43677 7.41769 1.000 41.55587 48 HIS B O 1
ATOM 1375 N N . GLY B 1 50 ? -1.67884 16.90471 5.86677 1.000 41.25444 49 GLY B N 1
ATOM 1376 C CA . GLY B 1 50 ? -0.47442 16.09982 6.06393 1.000 39.32814 49 GLY B CA 1
ATOM 1377 C C . GLY B 1 50 ? -0.87750 14.73091 6.56819 1.000 41.18962 49 GLY B C 1
ATOM 1378 O O . GLY B 1 50 ? -1.70787 14.58748 7.46512 1.000 40.34895 49 GLY B O 1
ATOM 1379 N N . ARG B 1 51 ? -0.27048 13.69882 5.97462 1.000 39.62044 50 ARG B N 1
ATOM 1380 C CA . ARG B 1 51 ? -0.64267 12.32685 6.30712 1.000 46.68656 50 ARG B CA 1
ATOM 1381 C C . ARG B 1 51 ? -0.45058 12.04167 7.79148 1.000 54.27404 50 ARG B C 1
ATOM 1382 O O . ARG B 1 51 ? -1.26645 11.34706 8.40875 1.000 53.26821 50 ARG B O 1
ATOM 1390 N N . GLU B 1 52 ? 0.61902 12.57568 8.38417 1.000 58.06930 51 GLU B N 1
ATOM 1391 C CA . GLU B 1 52 ? 0.86461 12.34305 9.80301 1.000 58.97633 51 GLU B CA 1
ATOM 1392 C C . GLU B 1 52 ? -0.13789 13.09840 10.66747 1.000 60.03178 51 GLU B C 1
ATOM 1393 O O . GLU B 1 52 ? -0.67794 12.54266 11.63167 1.000 55.43062 51 GLU B O 1
ATOM 1399 N N . GLU B 1 53 ? -0.40677 14.36345 10.33395 1.000 43.69540 52 GLU B N 1
ATOM 1400 C CA . GLU B 1 53 ? -1.32856 15.15510 11.14086 1.000 50.80047 52 GLU B CA 1
ATOM 1401 C C . GLU B 1 53 ? -2.75993 14.64064 11.03860 1.000 56.86509 52 GLU B C 1
ATOM 1402 O O . GLU B 1 53 ? -3.53947 14.79419 11.98577 1.000 54.46973 52 GLU B O 1
ATOM 1408 N N . VAL B 1 54 ? -3.12441 14.02804 9.91031 1.000 53.51579 53 VAL B N 1
ATOM 1409 C CA . VAL B 1 54 ? -4.49125 13.54294 9.74377 1.000 43.21965 53 VAL B CA 1
ATOM 1410 C C . VAL B 1 54 ? -4.72472 12.29139 10.58124 1.000 49.63050 53 VAL B C 1
ATOM 1411 O O . VAL B 1 54 ? -5.77653 12.14149 11.21509 1.000 51.33622 53 VAL B O 1
ATOM 1415 N N . VAL B 1 55 ? -3.75110 11.37723 10.60426 1.000 56.74641 54 VAL B N 1
ATOM 1416 C CA . VAL B 1 55 ? -3.91012 10.13989 11.36568 1.000 55.14617 54 VAL B CA 1
ATOM 1417 C C . VAL B 1 55 ? -4.04831 10.43923 12.85333 1.000 55.82748 54 VAL B C 1
ATOM 1418 O O . VAL B 1 55 ? -4.86184 9.82167 13.55180 1.000 51.23703 54 VAL B O 1
ATOM 1422 N N . GLU B 1 56 ? -3.26709 11.39744 13.36189 1.000 59.14316 55 GLU B N 1
ATOM 1423 C CA . GLU B 1 56 ? -3.37577 11.75011 14.77393 1.000 57.94582 55 GLU B CA 1
ATOM 1424 C C . GLU B 1 56 ? -4.72161 12.39144 15.08713 1.000 64.02017 55 GLU B C 1
ATOM 1425 O O . GLU B 1 56 ? -5.19197 12.31513 16.22779 1.000 74.10730 55 GLU B O 1
ATOM 1431 N N . GLU B 1 57 ? -5.35536 13.02317 14.09633 1.000 65.21480 56 GLU B N 1
ATOM 1432 C CA . GLU B 1 57 ? -6.69861 13.54881 14.30814 1.000 57.46136 56 GLU B CA 1
ATOM 1433 C C . GLU B 1 57 ? -7.72310 12.42295 14.33965 1.000 61.48433 56 GLU B C 1
ATOM 1434 O O . GLU B 1 57 ? -8.66663 12.45795 15.13631 1.000 64.41788 56 GLU B O 1
ATOM 1440 N N . LEU B 1 58 ? -7.54424 11.40886 13.48958 1.000 60.94739 57 LEU B N 1
ATOM 1441 C CA . LEU B 1 58 ? -8.45397 10.26761 13.48809 1.000 63.07220 57 LEU B CA 1
ATOM 1442 C C . LEU B 1 58 ? -8.36147 9.48251 14.79057 1.000 70.61626 57 LEU B C 1
ATOM 1443 O O . LEU B 1 58 ? -9.37489 8.98376 15.29401 1.000 81.05400 57 LEU B O 1
ATOM 1448 N N . ILE B 1 59 ? -7.15356 9.35642 15.34530 1.000 73.50482 58 ILE B N 1
ATOM 1449 C CA . ILE B 1 59 ? -6.98252 8.65787 16.61679 1.000 79.15648 58 ILE B CA 1
ATOM 1450 C C . ILE B 1 59 ? -7.73896 9.37938 17.72416 1.000 73.15043 58 ILE B C 1
ATOM 1451 O O . ILE B 1 59 ? -8.43881 8.75531 18.53076 1.000 74.77804 58 ILE B O 1
ATOM 1456 N N . ARG B 1 60 ? -7.62245 10.70722 17.77147 0.970 78.11848 59 ARG B N 1
ATOM 1457 C CA . ARG B 1 60 ? -8.29185 11.47701 18.81377 0.970 86.69034 59 ARG B CA 1
ATOM 1458 C C . ARG B 1 60 ? -9.79369 11.57715 18.56892 0.970 85.60456 59 ARG B C 1
ATOM 1459 O O . ARG B 1 60 ? -10.56965 11.68110 19.52587 0.970 87.39307 59 ARG B O 1
ATOM 1467 N N . LEU B 1 61 ? -10.22321 11.52746 17.30709 1.000 87.74711 60 LEU B N 1
ATOM 1468 C CA . LEU B 1 61 ? -11.62098 11.76463 16.95252 1.000 85.24580 60 LEU B CA 1
ATOM 1469 C C . LEU B 1 61 ? -12.43315 10.47194 16.89787 1.000 81.90349 60 LEU B C 1
ATOM 1470 O O . LEU B 1 61 ? -13.39783 10.30500 17.65076 1.000 82.79858 60 LEU B O 1
ATOM 1475 N N . LEU B 1 62 ? -12.05167 9.55192 16.00744 1.000 81.97835 61 LEU B N 1
ATOM 1476 C CA . LEU B 1 62 ? -12.89237 8.39298 15.72037 1.000 84.21401 61 LEU B CA 1
ATOM 1477 C C . LEU B 1 62 ? -12.99564 7.44792 16.91040 1.000 88.59961 61 LEU B C 1
ATOM 1478 O O . LEU B 1 62 ? -14.02800 6.79006 17.08557 1.000 92.74672 61 LEU B O 1
ATOM 1483 N N . GLU B 1 63 ? -11.95085 7.36607 17.73510 1.000 88.14279 62 GLU B N 1
ATOM 1484 C CA . GLU B 1 63 ? -11.94420 6.39762 18.82720 1.000 84.84174 62 GLU B CA 1
ATOM 1485 C C . GLU B 1 63 ? -12.99354 6.74037 19.87913 1.000 84.60341 62 GLU B C 1
ATOM 1486 O O . GLU B 1 63 ? -13.89143 5.93848 20.16164 1.000 96.03820 62 GLU B O 1
ATOM 1492 N N . HIS B 1 64 ? -12.89873 7.93374 20.47247 1.000 76.88998 63 HIS B N 1
ATOM 1493 C CA . HIS B 1 64 ? -13.83724 8.30818 21.52444 1.000 81.48062 63 HIS B CA 1
ATOM 1494 C C . HIS B 1 64 ? -15.24510 8.53905 20.99062 1.000 79.10287 63 HIS B C 1
ATOM 1495 O O . HIS B 1 64 ? -16.20872 8.42608 21.75595 1.000 75.89366 63 HIS B O 1
ATOM 1502 N N . TRP B 1 65 ? -15.38804 8.85751 19.70588 1.000 82.72259 64 TRP B N 1
ATOM 1503 C CA . TRP B 1 65 ? -16.71250 8.96814 19.10845 1.000 71.31301 64 TRP B CA 1
ATOM 1504 C C . TRP B 1 65 ? -17.39600 7.60901 19.10874 1.000 74.40369 64 TRP B C 1
ATOM 1505 O O . TRP B 1 65 ? -16.85873 6.63522 18.57236 1.000 83.38403 64 TRP B O 1
ATOM 1516 N N . ARG B 1 66 ? -18.58034 7.54278 19.70952 1.000 65.12336 65 ARG B N 1
ATOM 1517 C CA . ARG B 1 66 ? -19.35132 6.30505 19.79524 1.000 61.74656 65 ARG B CA 1
ATOM 1518 C C . ARG B 1 66 ? -20.47657 6.37349 18.76852 1.000 60.39122 65 ARG B C 1
ATOM 1519 O O . ARG B 1 66 ? -21.53512 6.95206 19.02648 1.000 53.80835 65 ARG B O 1
ATOM 1527 N N . VAL B 1 67 ? -20.24517 5.77522 17.60291 1.000 66.62658 66 VAL B N 1
ATOM 1528 C CA . VAL B 1 67 ? -21.21183 5.77021 16.51119 1.000 70.80674 66 VAL B CA 1
ATOM 1529 C C . VAL B 1 67 ? -22.01751 4.48099 16.56856 1.000 57.33960 66 VAL B C 1
ATOM 1530 O O . VAL B 1 67 ? -21.48201 3.40878 16.87816 1.000 58.67090 66 VAL B O 1
ATOM 1534 N N . ARG B 1 68 ? -23.31231 4.58626 16.27848 1.000 60.29717 67 ARG B N 1
ATOM 1535 C CA . ARG B 1 68 ? -24.20669 3.43948 16.30304 1.000 59.12225 67 ARG B CA 1
ATOM 1536 C C . ARG B 1 68 ? -25.33801 3.68801 15.31686 1.000 60.21596 67 ARG B C 1
ATOM 1537 O O . ARG B 1 68 ? -25.70694 4.83535 15.05470 1.000 64.86200 67 ARG B O 1
ATOM 1545 N N . ASN B 1 69 ? -25.87440 2.60048 14.76677 1.000 62.11092 68 ASN B N 1
ATOM 1546 C CA . ASN B 1 69 ? -26.97828 2.64230 13.80812 1.000 50.64143 68 ASN B CA 1
ATOM 1547 C C . ASN B 1 69 ? -26.65442 3.57547 12.63983 1.000 55.18101 68 ASN B C 1
ATOM 1548 O O . ASN B 1 69 ? -27.30361 4.59974 12.41698 1.000 50.06180 68 ASN B O 1
ATOM 1553 N N . ILE B 1 70 ? -25.61961 3.20116 11.89427 1.000 43.04017 69 ILE B N 1
ATOM 1554 C CA . ILE B 1 70 ? -25.19158 3.97599 10.73475 1.000 36.92223 69 ILE B CA 1
ATOM 1555 C C . ILE B 1 70 ? -26.06242 3.59534 9.54476 1.000 45.88927 69 ILE B C 1
ATOM 1556 O O . ILE B 1 70 ? -26.11497 2.42681 9.14667 1.000 44.30500 69 ILE B O 1
ATOM 1561 N N . ARG B 1 71 ? -26.74855 4.58266 8.97749 1.000 37.48942 70 ARG B N 1
ATOM 1562 C CA . ARG B 1 71 ? -27.65303 4.38176 7.85533 1.000 32.52322 70 ARG B CA 1
ATOM 1563 C C . ARG B 1 71 ? -27.13456 5.16207 6.65748 1.000 30.70446 70 ARG B C 1
ATOM 1564 O O . ARG B 1 71 ? -26.75167 6.32753 6.79441 1.000 38.16999 70 ARG B O 1
ATOM 1572 N N . ILE B 1 72 ? -27.12152 4.52276 5.49106 1.000 31.79472 71 ILE B N 1
ATOM 1573 C CA . ILE B 1 72 ? -26.62458 5.13287 4.26233 1.000 37.76970 71 ILE B CA 1
ATOM 1574 C C . ILE B 1 72 ? -27.82000 5.55371 3.41697 1.000 38.91065 71 ILE B C 1
ATOM 1575 O O . ILE B 1 72 ? -28.65435 4.71954 3.04494 1.000 40.68350 71 ILE B O 1
ATOM 1580 N N . HIS B 1 73 ? -27.90262 6.84800 3.10945 1.000 39.72692 72 HIS B N 1
ATOM 1581 C CA . HIS B 1 73 ? -29.01975 7.39693 2.34983 1.000 41.25261 72 HIS B CA 1
ATOM 1582 C C . HIS B 1 73 ? -28.69342 7.66193 0.88766 1.000 43.40591 72 HIS B C 1
ATOM 1583 O O . HIS B 1 73 ? -29.59695 7.60255 0.04730 1.000 40.49345 72 HIS B O 1
ATOM 1590 N N . ASP B 1 74 ? -27.43702 7.95516 0.55763 1.000 37.18289 73 ASP B N 1
ATOM 1591 C CA . ASP B 1 74 ? -27.08860 8.30486 -0.81173 1.000 38.62952 73 ASP B CA 1
ATOM 1592 C C . ASP B 1 74 ? -25.60672 8.04335 -1.03775 1.000 38.04251 73 ASP B C 1
ATOM 1593 O O . ASP B 1 74 ? -24.78092 8.32335 -0.16518 1.000 39.38538 73 ASP B O 1
ATOM 1598 N N . ILE B 1 75 ? -25.28461 7.50232 -2.21164 1.000 36.96006 74 ILE B N 1
ATOM 1599 C CA . ILE B 1 75 ? -23.91009 7.28659 -2.64787 1.000 32.69801 74 ILE B CA 1
ATOM 1600 C C . ILE B 1 75 ? -23.80032 7.75250 -4.09214 1.000 37.55213 74 ILE B C 1
ATOM 1601 O O . ILE B 1 75 ? -24.59447 7.33737 -4.94328 1.000 33.30781 74 ILE B O 1
ATOM 1606 N N . LYS B 1 76 ? -22.82563 8.61752 -4.36622 1.000 43.96438 75 LYS B N 1
ATOM 1607 C CA . LYS B 1 76 ? -22.61156 9.14498 -5.70750 1.000 39.76731 75 LYS B CA 1
ATOM 1608 C C . LYS B 1 76 ? -21.12704 9.12088 -6.03110 1.000 44.40176 75 LYS B C 1
ATOM 1609 O O . LYS B 1 76 ? -20.30630 9.57961 -5.23103 1.000 37.80194 75 LYS B O 1
ATOM 1615 N N . LEU B 1 77 ? -20.79016 8.59013 -7.20340 1.000 46.07979 76 LEU B N 1
ATOM 1616 C CA . LEU B 1 77 ? -19.41601 8.53510 -7.69010 1.000 43.89836 76 LEU B CA 1
ATOM 1617 C C . LEU B 1 77 ? -19.30175 9.49549 -8.86784 1.000 40.78649 76 LEU B C 1
ATOM 1618 O O . LEU B 1 77 ? -19.89918 9.26478 -9.92445 1.000 47.95393 76 LEU B O 1
ATOM 1623 N N . ILE B 1 78 ? -18.54253 10.57417 -8.68136 1.000 36.22507 77 ILE B N 1
ATOM 1624 C CA . ILE B 1 78 ? -18.38172 11.59522 -9.71068 1.000 33.51295 77 ILE B CA 1
ATOM 1625 C C . ILE B 1 78 ? -16.90202 11.75652 -10.03418 1.000 43.36241 77 ILE B C 1
ATOM 1626 O O . ILE B 1 78 ? -16.24123 12.67382 -9.53356 1.000 46.09891 77 ILE B O 1
ATOM 1631 N N . GLY B 1 79 ? -16.37196 10.86992 -10.87169 1.000 37.53486 78 GLY B N 1
ATOM 1632 C CA . GLY B 1 79 ? -14.96922 10.92842 -11.23198 1.000 37.65619 78 GLY B CA 1
ATOM 1633 C C . GLY B 1 79 ? -14.05498 10.50814 -10.10088 1.000 34.40972 78 GLY B C 1
ATOM 1634 O O . GLY B 1 79 ? -14.08044 9.35080 -9.67319 1.000 40.02692 78 GLY B O 1
ATOM 1635 N N . ASP B 1 80 ? -13.24682 11.43994 -9.60176 1.000 39.39930 79 ASP B N 1
ATOM 1636 C CA . ASP B 1 80 ? -12.31710 11.15956 -8.51623 1.000 35.67861 79 ASP B CA 1
ATOM 1637 C C . ASP B 1 80 ? -12.90635 11.43131 -7.13756 1.000 33.62385 79 ASP B C 1
ATOM 1638 O O . ASP B 1 80 ? -12.20757 11.24952 -6.13525 1.000 33.61271 79 ASP B O 1
ATOM 1643 N N . LYS B 1 81 ? -14.16515 11.85420 -7.05994 1.000 35.45861 80 LYS B N 1
ATOM 1644 C CA . LYS B 1 81 ? -14.80231 12.21829 -5.80185 1.000 37.79512 80 LYS B CA 1
ATOM 1645 C C . LYS B 1 81 ? -15.94434 11.25804 -5.50376 1.000 42.14732 80 LYS B C 1
ATOM 1646 O O . LYS B 1 81 ? -16.74835 10.94774 -6.38897 1.000 36.34821 80 LYS B O 1
ATOM 1652 N N . LEU B 1 82 ? -16.01138 10.79151 -4.25961 1.000 41.33173 81 LEU B N 1
ATOM 1653 C CA . LEU B 1 82 ? -17.11595 9.97515 -3.77713 1.000 36.70778 81 LEU B CA 1
ATOM 1654 C C . LEU B 1 82 ? -17.84701 10.74107 -2.68467 1.000 37.53281 81 LEU B C 1
ATOM 1655 O O . LEU B 1 82 ? -17.21880 11.23276 -1.74078 1.000 36.71904 81 LEU B O 1
ATOM 1660 N N . VAL B 1 83 ? -19.16677 10.84560 -2.81628 1.000 33.49211 82 VAL B N 1
ATOM 1661 C CA . VAL B 1 83 ? -20.00542 11.56809 -1.86504 1.000 42.24071 82 VAL B CA 1
ATOM 1662 C C . VAL B 1 83 ? -20.98800 10.57900 -1.25580 1.000 37.95216 82 VAL B C 1
ATOM 1663 O O . VAL B 1 83 ? -21.76323 9.93944 -1.97828 1.000 36.05678 82 VAL B O 1
ATOM 1667 N N . VAL B 1 84 ? -20.95357 10.45221 0.06797 1.000 32.98113 83 VAL B N 1
ATOM 1668 C CA . VAL B 1 84 ? -21.84467 9.56729 0.80749 1.000 33.63005 83 VAL B CA 1
ATOM 1669 C C . VAL B 1 84 ? -22.62630 10.40681 1.80664 1.000 41.53561 83 VAL B C 1
ATOM 1670 O O . VAL B 1 84 ? -22.03513 11.16626 2.58332 1.000 39.93100 83 VAL B O 1
ATOM 1674 N N . GLU B 1 85 ? -23.94974 10.27109 1.78391 1.000 40.31476 84 GLU B N 1
ATOM 1675 C CA . GLU B 1 85 ? -24.83448 10.96105 2.71285 1.000 35.80082 84 GLU B CA 1
ATOM 1676 C C . GLU B 1 85 ? -25.58959 9.92914 3.53520 1.000 28.53676 84 GLU B C 1
ATOM 1677 O O . GLU B 1 85 ? -26.09874 8.94589 2.98743 1.000 37.99619 84 GLU B O 1
ATOM 1683 N N . GLY B 1 86 ? -25.66029 10.14866 4.83705 1.000 28.56402 85 GLY B N 1
ATOM 1684 C CA . GLY B 1 86 ? -26.29106 9.18625 5.70604 1.000 25.80432 85 GLY B CA 1
ATOM 1685 C C . GLY B 1 86 ? -26.68919 9.76486 7.04193 1.000 38.71059 85 GLY B C 1
ATOM 1686 O O . GLY B 1 86 ? -26.82692 10.97872 7.20131 1.000 30.43727 85 GLY B O 1
ATOM 1687 N N . ARG B 1 87 ? -26.86972 8.86896 8.01182 1.000 36.18560 86 ARG B N 1
ATOM 1688 C CA . ARG B 1 87 ? -27.37058 9.24309 9.32821 1.000 37.57675 86 ARG B CA 1
ATOM 1689 C C . ARG B 1 87 ? -26.91314 8.20270 10.33965 1.000 45.02506 86 ARG B C 1
ATOM 1690 O O . ARG B 1 87 ? -27.05807 7.00013 10.09868 1.000 38.75562 86 ARG B O 1
ATOM 1698 N N . TRP B 1 88 ? -26.35932 8.66125 11.46045 1.000 39.12001 87 TRP B N 1
ATOM 1699 C CA . TRP B 1 88 ? -25.90260 7.76888 12.51434 1.000 50.32888 87 TRP B CA 1
ATOM 1700 C C . TRP B 1 88 ? -26.41155 8.26464 13.86036 1.000 55.50839 87 TRP B C 1
ATOM 1701 O O . TRP B 1 88 ? -26.93196 9.37615 13.98506 1.000 51.51251 87 TRP B O 1
ATOM 1712 N N . GLU B 1 89 ? -26.25108 7.42192 14.87519 1.000 48.25425 88 GLU B N 1
ATOM 1713 C CA . GLU B 1 89 ? -26.64836 7.73778 16.24214 1.000 50.09554 88 GLU B CA 1
ATOM 1714 C C . GLU B 1 89 ? -25.38504 7.89221 17.07895 1.000 52.67381 88 GLU B C 1
ATOM 1715 O O . GLU B 1 89 ? -24.69040 6.90743 17.35249 1.000 55.94762 88 GLU B O 1
ATOM 1721 N N . THR B 1 90 ? -25.08500 9.12523 17.47338 1.000 48.23824 89 THR B N 1
ATOM 1722 C CA . THR B 1 90 ? -23.93874 9.41797 18.31877 1.000 45.77677 89 THR B CA 1
ATOM 1723 C C . THR B 1 90 ? -24.38830 9.55145 19.76824 1.000 41.57952 89 THR B C 1
ATOM 1724 O O . THR B 1 90 ? -25.54854 9.86073 20.05108 1.000 39.70401 89 THR B O 1
ATOM 1728 N N . SER B 1 91 ? -23.45836 9.30944 20.68957 1.000 45.82133 90 SER B N 1
ATOM 1729 C CA . SER B 1 91 ? -23.79356 9.25569 22.10365 1.000 47.97114 90 SER B CA 1
ATOM 1730 C C . SER B 1 91 ? -22.65782 9.81941 22.94334 1.000 46.13372 90 SER B C 1
ATOM 1731 O O . SER B 1 91 ? -21.48051 9.70013 22.59333 1.000 39.60066 90 SER B O 1
ATOM 1734 N N . TYR B 1 92 ? -23.03345 10.44199 24.05891 1.000 47.77331 91 TYR B N 1
ATOM 1735 C CA . TYR B 1 92 ? -22.10649 10.80064 25.13049 1.000 45.24402 91 TYR B CA 1
ATOM 1736 C C . TYR B 1 92 ? -22.72753 10.27050 26.41801 1.000 43.84302 91 TYR B C 1
ATOM 1737 O O . TYR B 1 92 ? -23.68007 10.85776 26.93927 1.000 43.24519 91 TYR B O 1
ATOM 1746 N N . GLY B 1 93 ? -22.19434 9.16511 26.92426 1.000 48.24732 92 GLY B N 1
ATOM 1747 C CA . GLY B 1 93 ? -22.80167 8.53925 28.08725 1.000 53.87448 92 GLY B CA 1
ATOM 1748 C C . GLY B 1 93 ? -24.16311 7.97547 27.73133 1.000 54.18073 92 GLY B C 1
ATOM 1749 O O . GLY B 1 93 ? -24.32347 7.26252 26.73428 1.000 58.34557 92 GLY B O 1
ATOM 1750 N N . ASP B 1 94 ? -25.16529 8.30128 28.54993 1.000 58.50269 93 ASP B N 1
ATOM 1751 C CA . ASP B 1 94 ? -26.52377 7.84370 28.27836 1.000 62.07018 93 ASP B CA 1
ATOM 1752 C C . ASP B 1 94 ? -27.20042 8.68591 27.20499 1.000 58.33859 93 ASP B C 1
ATOM 1753 O O . ASP B 1 94 ? -27.95258 8.15362 26.38071 1.000 66.83471 93 ASP B O 1
ATOM 1758 N N . LYS B 1 95 ? -26.95516 9.99459 27.20495 1.000 58.17292 94 LYS B N 1
ATOM 1759 C CA . LYS B 1 95 ? -27.59249 10.87080 26.23245 1.000 55.75788 94 LYS B CA 1
ATOM 1760 C C . LYS B 1 95 ? -27.14201 10.51946 24.82081 1.000 60.17318 94 LYS B C 1
ATOM 1761 O O . LYS B 1 95 ? -25.97600 10.19132 24.58393 1.000 60.04122 94 LYS B O 1
ATOM 1767 N N . SER B 1 96 ? -28.07915 10.59029 23.87933 1.000 56.18432 95 SER B N 1
ATOM 1768 C CA . SER B 1 96 ? -27.80725 10.18378 22.50945 1.000 52.30708 95 SER B CA 1
ATOM 1769 C C . SER B 1 96 ? -28.78315 10.88684 21.57835 1.000 43.39325 95 SER B C 1
ATOM 1770 O O . SER B 1 96 ? -29.87533 11.29221 21.98412 1.000 47.96447 95 SER B O 1
ATOM 1773 N N . HIS B 1 97 ? -28.37078 11.02598 20.32049 1.000 45.25521 96 HIS B N 1
ATOM 1774 C CA . HIS B 1 97 ? -29.21948 11.62954 19.30309 1.000 53.48270 96 HIS B CA 1
ATOM 1775 C C . HIS B 1 97 ? -28.70404 11.22693 17.93011 1.000 50.60561 96 HIS B C 1
ATOM 1776 O O . HIS B 1 97 ? -27.53595 10.86529 17.76511 1.000 46.51817 96 HIS B O 1
ATOM 1783 N N . ASP B 1 98 ? -29.59649 11.29149 16.94801 1.000 45.09649 97 ASP B N 1
ATOM 1784 C CA . ASP B 1 98 ? -29.26007 11.00789 15.56226 1.000 47.93901 97 ASP B CA 1
ATOM 1785 C C . ASP B 1 98 ? -29.01990 12.31058 14.80943 1.000 47.41874 97 ASP B C 1
ATOM 1786 O O . ASP B 1 98 ? -29.62312 13.34333 15.11104 1.000 44.67444 97 ASP B O 1
ATOM 1791 N N . GLU B 1 99 ? -28.12453 12.25380 13.82579 1.000 47.30194 98 GLU B N 1
ATOM 1792 C CA . GLU B 1 99 ? -27.75236 13.43889 13.06834 1.000 55.26888 98 GLU B CA 1
ATOM 1793 C C . GLU B 1 99 ? -27.38952 13.03536 11.64741 1.000 47.12885 98 GLU B C 1
ATOM 1794 O O . GLU B 1 99 ? -26.93008 11.91712 11.40126 1.000 39.88595 98 GLU B O 1
ATOM 1800 N N . ASP B 1 100 ? -27.60602 13.95908 10.71487 1.000 51.84951 99 ASP B N 1
ATOM 1801 C CA . ASP B 1 100 ? -27.28770 13.71586 9.31610 1.000 40.95214 99 ASP B CA 1
ATOM 1802 C C . ASP B 1 100 ? -25.81584 14.00145 9.05207 1.000 35.05883 99 ASP B C 1
ATOM 1803 O O . ASP B 1 100 ? -25.26709 15.00440 9.51735 1.000 39.65812 99 ASP B O 1
ATOM 1808 N N . VAL B 1 101 ? -25.17962 13.10967 8.29807 1.000 34.75962 100 VAL B N 1
ATOM 1809 C CA . VAL B 1 101 ? -23.74973 13.17232 8.03569 1.000 28.81250 100 VAL B CA 1
ATOM 1810 C C . VAL B 1 101 ? -23.52241 13.07672 6.53346 1.000 30.41562 100 VAL B C 1
ATOM 1811 O O . VAL B 1 101 ? -24.27989 12.42110 5.81103 1.000 41.60214 100 VAL B O 1
ATOM 1815 N N . GLU B 1 102 ? -22.47787 13.75398 6.06023 1.000 28.58056 101 GLU B N 1
ATOM 1816 C CA . GLU B 1 102 ? -22.07650 13.70534 4.65974 1.000 32.33705 101 GLU B CA 1
ATOM 1817 C C . GLU B 1 102 ? -20.58434 13.42257 4.59405 1.000 31.50229 101 GLU B C 1
ATOM 1818 O O . GLU B 1 102 ? -19.78214 14.18101 5.14772 1.000 31.98299 101 GLU B O 1
ATOM 1824 N N . LEU B 1 103 ? -20.21535 12.33374 3.92739 1.000 42.86059 102 LEU B N 1
ATOM 1825 C CA . LEU B 1 103 ? -18.82269 11.94083 3.76697 1.000 33.97490 102 LEU B CA 1
ATOM 1826 C C . LEU B 1 103 ? -18.38330 12.20838 2.33547 1.000 32.94777 102 LEU B C 1
ATOM 1827 O O . LEU B 1 103 ? -19.02969 11.75150 1.38688 1.000 38.71750 102 LEU B O 1
ATOM 1832 N N . ILE B 1 104 ? -17.28608 12.94540 2.18565 1.000 35.69824 103 ILE B N 1
ATOM 1833 C CA . ILE B 1 104 ? -16.72909 13.28978 0.88400 1.000 33.62612 103 ILE B CA 1
ATOM 1834 C C . ILE B 1 104 ? -15.26340 12.88475 0.87351 1.000 39.37595 103 ILE B C 1
ATOM 1835 O O . ILE B 1 104 ? -14.49737 13.28933 1.75502 1.000 35.78260 103 ILE B O 1
ATOM 1840 N N . VAL B 1 105 ? -14.87604 12.08389 -0.11519 1.000 37.60735 104 VAL B N 1
ATOM 1841 C CA . VAL B 1 105 ? -13.50877 11.59900 -0.24483 1.000 30.03308 104 VAL B CA 1
ATOM 1842 C C . VAL B 1 105 ? -13.08221 11.73990 -1.69745 1.000 34.79528 104 VAL B C 1
ATOM 1843 O O . VAL B 1 105 ? -13.76747 11.24944 -2.60206 1.000 37.65508 104 VAL B O 1
ATOM 1847 N N . ILE B 1 106 ? -11.95488 12.41076 -1.91718 1.000 32.22172 105 ILE B N 1
ATOM 1848 C CA . ILE B 1 106 ? -11.40096 12.63368 -3.24685 1.000 23.74163 105 ILE B CA 1
ATOM 1849 C C . ILE B 1 106 ? -10.09028 11.86868 -3.34912 1.000 36.15364 105 ILE B C 1
ATOM 1850 O O . ILE B 1 106 ? -9.20042 12.03219 -2.50548 1.000 36.22825 105 ILE B O 1
ATOM 1855 N N . VAL B 1 107 ? -9.97273 11.03377 -4.37660 1.000 39.55296 106 VAL B N 1
ATOM 1856 C CA . VAL B 1 107 ? -8.79420 10.20291 -4.59186 1.000 39.75091 106 VAL B CA 1
ATOM 1857 C C . VAL B 1 107 ? -8.11118 10.66993 -5.86855 1.000 46.74346 106 VAL B C 1
ATOM 1858 O O . VAL B 1 107 ? -8.69101 10.58497 -6.95815 1.000 49.18843 106 VAL B O 1
ATOM 1862 N N . VAL B 1 108 ? -6.88094 11.15738 -5.73577 1.000 41.82605 107 VAL B N 1
ATOM 1863 C CA . VAL B 1 108 ? -6.09548 11.65562 -6.85914 1.000 35.20323 107 VAL B CA 1
ATOM 1864 C C . VAL B 1 108 ? -4.98699 10.64858 -7.13472 1.000 37.74635 107 VAL B C 1
ATOM 1865 O O . VAL B 1 108 ? -4.08477 10.46217 -6.30811 1.000 42.98287 107 VAL B O 1
ATOM 1869 N N . ASP B 1 109 ? -5.05870 9.99789 -8.29809 1.000 43.57070 108 ASP B N 1
ATOM 1870 C CA . ASP B 1 109 ? -4.04465 9.04112 -8.74665 1.000 40.93126 108 ASP B CA 1
ATOM 1871 C C . ASP B 1 109 ? -3.85808 7.91120 -7.73358 1.000 50.98526 108 ASP B C 1
ATOM 1872 O O . ASP B 1 109 ? -2.73696 7.54271 -7.37650 1.000 44.35707 108 ASP B O 1
ATOM 1877 N N . GLY B 1 110 ? -4.97781 7.36337 -7.26288 1.000 45.41881 109 GLY B N 1
ATOM 1878 C CA . GLY B 1 110 ? -4.95814 6.23972 -6.35079 1.000 27.63717 109 GLY B CA 1
ATOM 1879 C C . GLY B 1 110 ? -4.65765 6.57129 -4.90509 1.000 36.88169 109 GLY B C 1
ATOM 1880 O O . GLY B 1 110 ? -4.61031 5.65247 -4.07613 1.000 51.56020 109 GLY B O 1
ATOM 1881 N N . LYS B 1 111 ? -4.45513 7.84173 -4.56879 1.000 35.96871 110 LYS B N 1
ATOM 1882 C CA . LYS B 1 111 ? -4.14502 8.25347 -3.20769 1.000 44.94083 110 LYS B CA 1
ATOM 1883 C C . LYS B 1 111 ? -5.23723 9.17287 -2.68130 1.000 41.21380 110 LYS B C 1
ATOM 1884 O O . LYS B 1 111 ? -5.78953 9.98940 -3.42582 1.000 35.82500 110 LYS B O 1
ATOM 1890 N N . ILE B 1 112 ? -5.54579 9.03316 -1.39404 1.000 37.40409 111 ILE B N 1
ATOM 1891 C CA . ILE B 1 112 ? -6.56790 9.86491 -0.76975 1.000 34.74680 111 ILE B CA 1
ATOM 1892 C C . ILE B 1 112 ? -6.01339 11.27026 -0.58797 1.000 35.28959 111 ILE B C 1
ATOM 1893 O O . ILE B 1 112 ? -5.02117 11.47472 0.12090 1.000 30.34464 111 ILE B O 1
ATOM 1898 N N . LYS B 1 113 ? -6.65677 12.24650 -1.22539 1.000 33.99007 112 LYS B N 1
ATOM 1899 C CA . LYS B 1 113 ? -6.21215 13.63190 -1.15961 1.000 27.75080 112 LYS B CA 1
ATOM 1900 C C . LYS B 1 113 ? -7.05143 14.49717 -0.23120 1.000 33.06862 112 LYS B C 1
ATOM 1901 O O . LYS B 1 113 ? -6.51286 15.42197 0.38476 1.000 35.64560 112 LYS B O 1
ATOM 1907 N N . LYS B 1 114 ? -8.34995 14.22737 -0.11219 1.000 39.95845 113 LYS B N 1
ATOM 1908 C CA . LYS B 1 114 ? -9.22400 15.04163 0.72219 1.000 31.98976 113 LYS B CA 1
ATOM 1909 C C . LYS B 1 114 ? -10.28443 14.15935 1.36088 1.000 32.34088 113 LYS B C 1
ATOM 1910 O O . LYS B 1 114 ? -10.90504 13.34038 0.67808 1.000 33.90575 113 LYS B O 1
ATOM 1916 N N . VAL B 1 115 ? -10.48243 14.32782 2.66588 1.000 31.30006 114 VAL B N 1
ATOM 1917 C CA . VAL B 1 115 ? -11.56518 13.68410 3.40008 1.000 34.12399 114 VAL B CA 1
ATOM 1918 C C . VAL B 1 115 ? -12.29458 14.76637 4.17929 1.000 32.82803 114 VAL B C 1
ATOM 1919 O O . VAL B 1 115 ? -11.69182 15.43495 5.02672 1.000 31.80513 114 VAL B O 1
ATOM 1923 N N . ARG B 1 116 ? -13.58266 14.94350 3.89633 1.000 38.98960 115 ARG B N 1
ATOM 1924 C CA . ARG B 1 116 ? -14.38961 15.94244 4.58235 1.000 35.17844 115 ARG B CA 1
ATOM 1925 C C . ARG B 1 116 ? -15.63325 15.28415 5.15603 1.000 36.22439 115 ARG B C 1
ATOM 1926 O O . ARG B 1 116 ? -16.33005 14.54419 4.45396 1.000 36.33895 115 ARG B O 1
ATOM 1934 N N . ILE B 1 117 ? -15.90583 15.55650 6.42876 1.000 40.10623 116 ILE B N 1
ATOM 1935 C CA . ILE B 1 117 ? -17.09883 15.07196 7.11185 1.000 35.97607 116 ILE B CA 1
ATOM 1936 C C . ILE B 1 117 ? -17.91711 16.28443 7.52753 1.000 40.10189 116 ILE B C 1
ATOM 1937 O O . ILE B 1 117 ? -17.43486 17.13446 8.28697 1.000 38.02441 116 ILE B O 1
ATOM 1942 N N . ILE B 1 118 ? -19.14702 16.36692 7.02836 1.000 31.17270 117 ILE B N 1
ATOM 1943 C CA . ILE B 1 118 ? -20.05399 17.46902 7.32210 1.000 35.32150 117 ILE B CA 1
ATOM 1944 C C . ILE B 1 118 ? -21.22362 16.92450 8.12625 1.000 28.90714 117 ILE B C 1
ATOM 1945 O O . ILE B 1 118 ? -21.88304 15.96680 7.70409 1.000 24.65226 117 ILE B O 1
ATOM 1950 N N . ILE B 1 119 ? -21.47749 17.53145 9.28197 1.000 30.76008 118 ILE B N 1
ATOM 1951 C CA . ILE B 1 119 ? -22.58420 17.15494 10.15338 1.000 35.90842 118 ILE B CA 1
ATOM 1952 C C . ILE B 1 119 ? -23.46132 18.38253 10.34617 1.000 40.82435 118 ILE B C 1
ATOM 1953 O O . ILE B 1 119 ? -23.01008 19.39169 10.90277 1.000 44.31959 118 ILE B O 1
ATOM 1958 N N . ARG B 1 120 ? -24.70532 18.29968 9.88190 1.000 44.12707 119 ARG B N 1
ATOM 1959 C CA . ARG B 1 120 ? -25.64540 19.41216 9.98887 1.000 47.86283 119 ARG B CA 1
ATOM 1960 C C . ARG B 1 120 ? -25.90981 19.79069 11.44260 1.000 58.95747 119 ARG B C 1
ATOM 1961 O O . ARG B 1 120 ? -25.93532 20.97182 11.79391 1.000 55.80992 119 ARG B O 1
#

Sequence (235 aa):
GDEEEKHLRDMMEIVIKLFMTGDWDAFHEMADPDVKFQVDVGDKHIHRHGREEVVEELIRLLEHWRVRNIRIHDIKLIGDKLVVEGRWETSYGDKSHDEDVELIVIVVDGKIKKVRIIIRKHLRDMMEIVIKLFMTGDWDAFHEMADPDVKFQVDVGDKHIHRHGREEVVEELIRLLEHWRVRNIRIHDIKLIGDKLVVEGRWETSYGDKSHDEDVELIVIVVDGKIKKVRIIIR

Solvent-accessible surface area: 12883 Å² total; per-residue (Å²): 99,134,116,55,83,37,11,16,52,1,8,62,7,1,6,13,4,6,39,3,100,7,34,22,135,12,2,71,109,16,0,28,78,76,0,92,2,27,2,12,54,55,143,141,105,41,124,80,88,18,64,120,83,0,24,117,20,2,80,157,12,19,125,114,22,129,23,146,21,3,103,8,109,57,2,83,7,105,45,62,77,2,26,0,90,3,94,5,67,18,49,57,84,93,164,81,59,22,66,75,5,56,3,32,6,39,1,68,116,11,79,0,54,66,1,85,0,42,5,246,175,127,76,60,17,62,16,1,16,27,8,0,18,41,11,9,65,70,27,104,16,13,61,115,31,0,32,79,75,0,52,0,36,1,11,54,51,145,137,118,26,111,80,91,8,62,114,86,0,21,106,6,5,81,198,18,40,118,134,78,149,22,128,49,13,50,18,110,40,10,98,58,107,47,71,73,2,25,10,70,6,78,29,43,26,33,188,53,149,168,51,108,54,30,49,18,47,26,15,3,36,10,74,140,59,84,6,56,42,3,72,14,42,7,235

Foldseek 3Di:
DVQVVLVVLVVVVCCCCANVWRVLVCLLVQADQFAWEWEAEPPDIDIDTGSVRRSVVVVVVCVVLQAGHWAFDDWDDDRQKIWTWTWGDHPDPDRPRGFTKIWIFGHDPSHTRYIYIYTD/DVVVVLVVVLVCCLDDVACPSLLVQADQQAWEWEADPPDIDIFTGSVRVRVVCVVPVPPWDWADWAWDDWDDDPQKIKTKTKIWTDDPPDIDMWIKIWMWGHDPRHTRYIYIYTD